Protein 5ECD (pdb70)

Radius of gyration: 18.64 Å; Cα contacts (8 Å, |Δi|>4): 500; chains: 2; bounding box: 46×52×39 Å

Foldseek 3Di:
DAAEEEALVLLVCLLVCVVVQSVVVVVVQQPHYEYEVLSVVVQLVVLCVDPHNVVSVVSSVVSRVRHYYDYLDPQLVVLLVVQVVVCVVVVADADDSLSSRLSNCQSVVHEYEDPVPVRSVSTPPHHYHYRD/DAAEEEALVLLVCLLVCVVVLSVVVVVVQQPHYEYEVLSVVVQLVVLCPDPNNVVSVVSSVVSRVRHYYDYQDPQLVVQLVVQVVVCVVVVADADPSRSSRQSSCQSVVHEYEDPPCVRSVSTPPHHYDYRD

InterPro domains:
  IPR002716 PIN domain [PF01850] (5-125)
  IPR022907 VapC family [MF_00265] (4-130)
  IPR029060 PIN-like domain superfamily [SSF88723] (1-131)
  IPR050556 Type II toxin-antitoxin system RNase [PTHR33653] (1-131)

Secondary structure (DSSP, 8-state):
---EEE-HHHHHHHHHT-SHHHHHHHHHTTTSEEEEHHHHHHHHHHHHHSS-HHHHHHHHHHHHTTSEEE-B-HHHHHHHHHHHHHHHHHT----HHHHHHHHHHHHTTPEEE-S-HHHHTTSTT--EE---/---EEE-HHHHHHHHHT-SHHHHHHHHHTTTSEEEEHHHHHHHHHHHHTSSSHHHHHHHHHHHHTTSEEE-B-HHHHHHHHHHHHHHHHHT----HHHHHHHHHHHHTTPEEE-S-HHHHTTSTT--EE---

Structure (mmCIF, N/CA/C/O backbone):
data_5ECD
#
_entry.id   5ECD
#
_cell.length_a   121.450
_cell.length_b   121.450
_cell.length_c   51.740
_cell.angle_alpha   90.00
_cell.angle_beta   90.00
_cell.angle_gamma   120.00
#
_symmetry.space_group_name_H-M   'H 3'
#
loop_
_entity.id
_entity.type
_entity.pdbx_description
1 polymer 'tRNA(fMet)-specific endonucl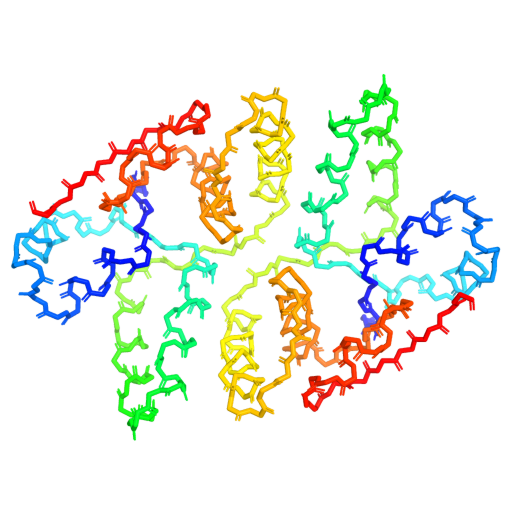ease VapC'
2 non-polymer '4-(2-HYDROXYETHYL)-1-PIPERAZINE ETHANESULFONIC ACID'
3 water water
#
loop_
_atom_site.group_PDB
_atom_site.id
_atom_site.type_symbol
_atom_site.label_atom_id
_atom_site.label_alt_id
_atom_site.label_comp_id
_atom_site.label_asym_id
_atom_site.label_entity_id
_atom_site.label_seq_id
_atom_site.pdbx_PDB_ins_code
_atom_site.Cartn_x
_atom_site.Cartn_y
_atom_site.Cartn_z
_atom_site.occupancy
_atom_site.B_iso_or_equiv
_atom_site.auth_seq_id
_atom_site.auth_comp_id
_atom_site.auth_asym_id
_atom_site.auth_atom_id
_atom_site.pdbx_PDB_model_num
ATOM 1 N N . HIS A 1 7 ? -16.600 13.382 29.488 1.00 54.90 1 HIS A N 1
ATOM 2 C CA . HIS A 1 7 ? -17.738 12.484 29.670 1.00 50.93 1 HIS A CA 1
ATOM 3 C C . HIS A 1 7 ? -18.366 12.080 28.329 1.00 39.52 1 HIS A C 1
ATOM 4 O O . HIS A 1 7 ? -18.536 12.899 27.426 1.00 32.31 1 HIS A O 1
ATOM 6 N N . LEU A 1 8 ? -18.739 10.814 28.212 1.00 35.55 2 LEU A N 1
ATOM 7 C CA . LEU A 1 8 ? -19.225 10.303 26.942 1.00 33.83 2 LEU A CA 1
ATOM 8 C C . LEU A 1 8 ? -20.555 10.921 26.533 1.00 30.21 2 LEU A C 1
ATOM 9 O O . LEU A 1 8 ? -21.449 11.103 27.353 1.00 30.42 2 LEU A O 1
ATOM 14 N N . LYS A 1 9 ? -20.677 11.224 25.246 1.00 24.83 3 LYS A N 1
ATOM 15 C CA . LYS A 1 9 ? -21.893 11.817 24.707 1.00 27.59 3 LYS A CA 1
ATOM 16 C C . LYS A 1 9 ? -22.412 11.040 23.508 1.00 28.76 3 LYS A C 1
ATOM 17 O O . LYS A 1 9 ? -23.623 11.014 23.245 1.00 28.09 3 LYS A O 1
ATOM 23 N N . PHE A 1 10 ? -21.481 10.421 22.779 1.00 25.89 4 PHE A N 1
ATOM 24 C CA . PHE A 1 10 ? -21.786 9.761 21.515 1.00 22.88 4 PHE A CA 1
ATOM 25 C C . PHE A 1 10 ? -21.356 8.293 21.492 1.00 23.63 4 PHE A C 1
ATOM 26 O O . PHE A 1 10 ? -20.281 7.952 21.970 1.00 22.22 4 PHE A O 1
ATOM 34 N N . MET A 1 11 ? -22.206 7.446 20.922 1.00 21.59 5 MET A N 1
ATOM 35 C CA . MET A 1 11 ? -21.823 6.087 20.562 1.00 17.75 5 MET A CA 1
ATOM 36 C C . MET A 1 11 ? -21.816 6.023 19.036 1.00 20.14 5 MET A C 1
ATOM 37 O O . MET A 1 11 ? -22.841 6.216 18.385 1.00 22.32 5 MET A O 1
ATOM 42 N N . LEU A 1 12 ? -20.646 5.780 18.457 1.00 18.30 6 LEU A N 1
ATOM 43 C CA . LEU A 1 12 ? -20.528 5.719 17.006 1.00 20.07 6 LEU A CA 1
ATOM 44 C C . LEU A 1 12 ? -20.952 4.360 16.456 1.00 21.87 6 LEU A C 1
ATOM 45 O O . LEU A 1 12 ? -20.498 3.319 16.936 1.00 22.92 6 LEU A O 1
ATOM 50 N N . ASP A 1 13 ? -21.775 4.384 15.431 1.00 20.55 7 ASP A N 1
ATOM 51 C CA . ASP A 1 13 ? -22.200 3.158 14.792 1.00 19.88 7 ASP A CA 1
ATOM 52 C C . ASP A 1 13 ? -21.089 2.638 13.877 1.00 22.25 7 ASP A C 1
ATOM 53 O O . ASP A 1 13 ? -20.152 3.325 13.658 1.00 20.24 7 ASP A O 1
ATOM 58 N N . THR A 1 14 ? -21.200 1.421 13.376 1.00 21.89 8 THR A N 1
ATOM 59 C CA . THR A 1 14 ? -20.103 0.824 12.609 1.00 22.79 8 THR A CA 1
ATOM 60 C C . THR A 1 14 ? -19.729 1.609 11.337 1.00 21.27 8 THR A C 1
ATOM 61 O O . THR A 1 14 ? -18.533 1.852 11.085 1.00 21.56 8 THR A O 1
ATOM 65 N N . ASN A 1 15 ? -20.728 2.035 10.567 1.00 20.57 9 ASN A N 1
ATOM 66 C CA . ASN A 1 15 ? -20.472 2.785 9.342 1.00 19.50 9 ASN A CA 1
ATOM 67 C C . ASN A 1 15 ? -19.715 4.065 9.639 1.00 23.11 9 ASN A C 1
ATOM 68 O O . ASN A 1 15 ? -18.795 4.420 8.908 1.00 22.05 9 ASN A O 1
ATOM 73 N N . ILE A 1 16 ? -20.103 4.754 10.711 1.00 22.30 10 ILE A N 1
ATOM 74 C CA . ILE A 1 16 ? -19.458 6.026 11.068 1.00 17.58 10 ILE A CA 1
ATOM 75 C C . ILE A 1 16 ? -17.979 5.811 11.402 1.00 19.92 10 ILE A C 1
ATOM 76 O O . ILE A 1 16 ? -17.133 6.632 11.029 1.00 22.07 10 ILE A O 1
ATOM 81 N N . CYS A 1 17 ? -17.655 4.701 12.061 1.00 17.22 11 CYS A N 1
ATOM 82 C CA . CYS A 1 17 ? -16.248 4.360 12.315 1.00 18.70 11 CYS A CA 1
ATOM 83 C C . CYS A 1 17 ? -15.485 4.167 11.008 1.00 24.31 11 CYS A C 1
ATOM 84 O O . CYS A 1 17 ? -14.364 4.676 10.836 1.00 22.01 11 CYS A O 1
ATOM 87 N N . ILE A 1 18 ? -16.095 3.420 10.090 1.00 22.99 12 ILE A N 1
ATOM 88 C CA . ILE A 1 18 ? -15.480 3.126 8.799 1.00 22.05 12 ILE A CA 1
ATOM 89 C C . ILE A 1 18 ? -15.241 4.412 7.996 1.00 21.25 12 ILE A C 1
ATOM 90 O O . ILE A 1 18 ? -14.135 4.632 7.457 1.00 23.93 12 ILE A O 1
ATOM 95 N N . PHE A 1 19 ? -16.246 5.285 7.979 1.00 22.74 13 PHE A N 1
ATOM 96 C CA . PHE A 1 19 ? -16.121 6.575 7.294 1.00 20.66 13 PHE A CA 1
ATOM 97 C C . PHE A 1 19 ? -14.990 7.408 7.881 1.00 18.17 13 PHE A C 1
ATOM 98 O O . PHE A 1 19 ? -14.283 8.107 7.150 1.00 19.39 13 PHE A O 1
ATOM 106 N N . THR A 1 20 ? -14.862 7.391 9.202 1.00 21.37 14 THR A N 1
ATOM 107 C CA . THR A 1 20 ? -13.770 8.121 9.868 1.00 21.49 14 THR A CA 1
ATOM 108 C C . THR A 1 20 ? -12.420 7.568 9.422 1.00 24.14 14 THR A C 1
ATOM 109 O O . THR A 1 20 ? -11.521 8.304 9.034 1.00 20.50 14 THR A O 1
ATOM 113 N N . ILE A 1 21 ? -12.301 6.245 9.467 1.00 24.20 15 ILE A N 1
ATOM 114 C CA . ILE A 1 21 ? -11.078 5.557 9.085 1.00 25.86 15 ILE A CA 1
ATOM 115 C C . ILE A 1 21 ? -10.683 5.831 7.635 1.00 24.51 15 ILE A C 1
ATOM 116 O O . ILE A 1 21 ? -9.497 6.010 7.316 1.00 23.16 15 ILE A O 1
ATOM 121 N N . LYS A 1 22 ? -11.678 5.8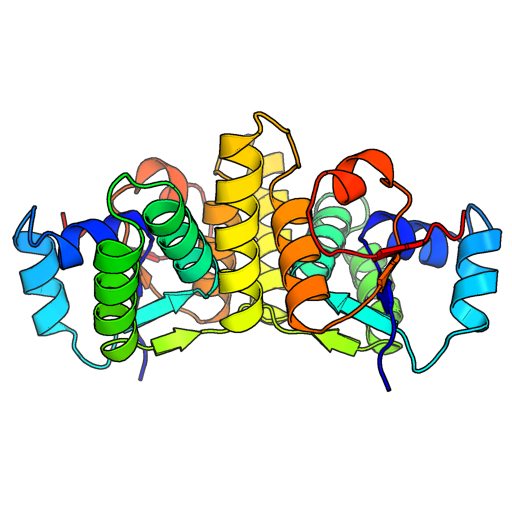52 6.760 1.00 20.89 16 LYS A N 1
ATOM 122 C CA . LYS A 1 22 ? -11.453 6.060 5.335 1.00 22.43 16 LYS A CA 1
ATOM 123 C C . LYS A 1 22 ? -11.380 7.529 4.916 1.00 22.50 16 LYS A C 1
ATOM 124 O O . LYS A 1 22 ? -11.088 7.816 3.754 1.00 25.17 16 LYS A O 1
ATOM 130 N N . ASN A 1 23 ? -11.637 8.445 5.850 1.00 20.23 17 ASN A N 1
ATOM 131 C CA . ASN A 1 23 ? -11.698 9.882 5.537 1.00 21.52 17 ASN A CA 1
ATOM 132 C C . ASN A 1 23 ? -12.705 10.115 4.415 1.00 23.23 17 ASN A C 1
ATOM 133 O O . ASN A 1 23 ? -12.514 10.979 3.568 1.00 22.27 17 ASN A O 1
ATOM 138 N N . LYS A 1 24 ? -13.787 9.350 4.424 1.00 25.07 18 LYS A N 1
ATOM 139 C CA . LYS A 1 24 ? -14.782 9.453 3.356 1.00 27.58 18 LYS A CA 1
ATOM 140 C C . LYS A 1 24 ? -16.134 8.931 3.820 1.00 26.10 18 LYS A C 1
ATOM 141 O O . LYS A 1 24 ? -16.268 7.760 4.138 1.00 27.23 18 LYS A O 1
ATOM 147 N N . PRO A 1 25 ? -17.147 9.809 3.887 1.00 31.25 19 PRO A N 1
ATOM 148 C CA . PRO A 1 25 ? -17.145 11.250 3.598 1.00 31.14 19 PRO A CA 1
ATOM 149 C C . PRO A 1 25 ? -16.223 12.013 4.560 1.00 29.56 19 PRO A C 1
ATOM 150 O O . PRO A 1 25 ? -16.289 11.758 5.761 1.00 29.27 19 PRO A O 1
ATOM 154 N N . ALA A 1 26 ? -15.412 12.944 4.058 1.00 28.86 20 ALA A N 1
ATOM 155 C CA . ALA A 1 26 ? -14.412 13.598 4.900 1.00 23.49 20 ALA A CA 1
ATOM 156 C C . ALA A 1 26 ? -15.034 14.315 6.084 1.00 30.23 20 ALA A C 1
ATOM 157 O O . ALA A 1 26 ? -14.384 14.498 7.114 1.00 26.78 20 ALA A O 1
ATOM 159 N N . SER A 1 27 ? -16.305 14.698 5.950 1.00 29.09 21 SER A N 1
ATOM 160 C CA . SER A 1 27 ? -16.998 15.433 7.001 1.00 27.30 21 SER A CA 1
ATOM 161 C C . SER A 1 27 ? -17.105 14.631 8.296 1.00 24.95 21 SER A C 1
ATOM 162 O O . SER A 1 27 ? -17.221 15.185 9.386 1.00 25.24 21 SER A O 1
ATOM 165 N N . VAL A 1 28 ? -17.081 13.313 8.195 1.00 24.50 22 VAL A N 1
ATOM 166 C CA . VAL A 1 28 ? -17.231 12.503 9.401 1.00 22.30 22 VAL A CA 1
ATOM 167 C C . VAL A 1 28 ? -15.979 12.573 10.276 1.00 19.65 22 VAL A C 1
ATOM 168 O O . VAL A 1 28 ? -16.059 12.778 11.491 1.00 23.33 22 VAL A O 1
ATOM 172 N N . ARG A 1 29 ? -14.823 12.390 9.662 1.00 20.39 23 ARG A N 1
ATOM 173 C CA . ARG A 1 29 ? -13.572 12.504 10.401 1.00 21.00 23 ARG A CA 1
ATOM 174 C C . ARG A 1 29 ? -13.430 13.922 10.984 1.00 24.05 23 ARG A C 1
ATOM 175 O O . ARG A 1 29 ? -12.956 14.098 12.108 1.00 23.78 23 ARG A O 1
ATOM 183 N N . GLU A 1 30 ? -13.842 14.930 10.213 1.00 23.33 24 GLU A N 1
ATOM 184 C CA . GLU A 1 30 ? -13.802 16.310 10.685 1.00 31.25 24 GLU A CA 1
ATOM 185 C C . GLU A 1 30 ? -14.619 16.440 11.969 1.00 30.50 24 GLU A C 1
ATOM 186 O O . GLU A 1 30 ? -14.138 16.978 12.958 1.00 32.46 24 GLU A O 1
ATOM 192 N N . ARG A 1 31 ? -15.849 15.926 11.968 1.00 29.09 25 ARG A N 1
ATOM 193 C CA . ARG A 1 31 ? -16.685 16.035 13.158 1.00 28.91 25 ARG A CA 1
ATOM 194 C C . ARG A 1 31 ? -16.120 15.181 14.302 1.00 27.33 25 ARG A C 1
ATOM 195 O O . ARG A 1 31 ? -16.162 15.585 15.469 1.00 29.63 25 ARG A O 1
ATOM 203 N N . PHE A 1 32 ? -15.579 14.013 13.961 1.00 26.87 26 PHE A N 1
ATOM 204 C CA . PHE A 1 32 ? -14.910 13.149 14.932 1.00 23.38 26 PHE A CA 1
ATOM 205 C C . PHE A 1 32 ? -13.861 13.949 15.710 1.00 25.99 26 PHE A C 1
ATOM 206 O O . PHE A 1 32 ? -13.797 13.902 16.936 1.00 28.16 26 PHE A O 1
ATOM 214 N N . ASN A 1 33 ? -13.050 14.706 14.990 1.00 26.97 27 ASN A N 1
ATOM 215 C CA . ASN A 1 33 ? -11.991 15.478 15.648 1.00 29.41 27 ASN A CA 1
ATOM 216 C C . ASN A 1 33 ? -12.537 16.641 16.488 1.00 33.46 27 ASN A C 1
ATOM 217 O O . ASN A 1 33 ? -11.856 17.149 17.372 1.00 39.21 27 ASN A O 1
ATOM 222 N N . LEU A 1 34 ? -13.767 17.068 16.217 1.00 34.02 28 LEU A N 1
ATOM 223 C CA . LEU A 1 34 ? -14.392 18.101 17.039 1.00 31.10 28 LEU A CA 1
ATOM 224 C C . LEU A 1 34 ? -14.955 17.539 18.346 1.00 33.72 28 LEU A C 1
ATOM 225 O O . LEU A 1 34 ? -15.381 18.296 19.210 1.00 33.56 28 LEU A O 1
ATOM 230 N N . ASN A 1 35 ? -15.014 16.215 18.467 1.00 28.04 29 ASN A N 1
ATOM 231 C CA . ASN A 1 35 ? -15.665 15.599 19.626 1.00 32.27 29 ASN A CA 1
ATOM 232 C C . ASN A 1 35 ? -14.801 14.584 20.373 1.00 33.22 29 ASN A C 1
ATOM 233 O O . ASN A 1 35 ? -15.320 13.700 21.054 1.00 29.57 29 ASN A O 1
ATOM 238 N N . GLN A 1 36 ? -13.488 14.712 20.254 1.00 31.17 30 GLN A N 1
ATOM 239 C CA . GLN A 1 36 ? -12.567 13.813 20.950 1.00 37.89 30 GLN A CA 1
ATOM 240 C C . GLN A 1 36 ? -12.788 13.834 22.471 1.00 36.21 30 GLN A C 1
ATOM 241 O O . GLN A 1 36 ? -13.016 14.890 23.066 1.00 32.81 30 GLN A O 1
ATOM 247 N N . GLY A 1 37 ? -12.745 12.656 23.084 1.00 37.94 31 GLY A N 1
ATOM 248 C CA . GLY A 1 37 ? -12.967 12.518 24.512 1.00 38.59 31 GLY A CA 1
ATOM 249 C C . GLY A 1 37 ? -14.431 12.282 24.848 1.00 34.00 31 GLY A C 1
ATOM 250 O O . GLY A 1 37 ? -14.785 12.037 26.007 1.00 37.87 31 GLY A O 1
ATOM 251 N N . LYS A 1 38 ? -15.292 12.382 23.841 1.00 25.77 32 LYS A N 1
ATOM 252 C CA . LYS A 1 38 ? -16.732 12.267 24.074 1.00 27.36 32 LYS A CA 1
ATOM 253 C C . LYS A 1 38 ? -17.337 11.069 23.362 1.00 28.84 32 LYS A C 1
ATOM 254 O O . LYS A 1 38 ? -18.546 10.871 23.408 1.00 28.03 32 LYS A O 1
ATOM 260 N N . MET A 1 39 ? -16.497 10.273 22.706 1.00 25.87 33 MET A N 1
ATOM 261 C CA . MET A 1 39 ? -16.991 9.190 21.852 1.00 21.78 33 MET A CA 1
ATOM 262 C C . MET A 1 39 ? -16.636 7.784 22.334 1.00 23.88 33 MET A C 1
ATOM 263 O O . MET A 1 39 ? -15.602 7.554 22.976 1.00 23.53 33 MET A O 1
ATOM 268 N N . CYS A 1 40 ? -17.511 6.846 21.998 1.00 25.13 34 CYS A N 1
ATOM 269 C CA . CYS A 1 40 ? -17.275 5.443 22.280 1.00 21.18 34 CYS A CA 1
ATOM 270 C C . CYS A 1 40 ? -17.926 4.572 21.205 1.00 21.48 34 CYS A C 1
ATOM 271 O O . CYS A 1 40 ? -18.635 5.069 20.313 1.00 20.72 34 CYS A O 1
ATOM 274 N N . ILE A 1 41 ? -17.647 3.273 21.270 1.00 21.24 35 ILE A N 1
ATOM 275 C CA . ILE A 1 41 ? -18.375 2.295 20.480 1.00 19.92 35 ILE A CA 1
ATOM 276 C C . ILE A 1 41 ? -18.812 1.178 21.402 1.00 17.22 35 ILE A C 1
ATOM 277 O O . ILE A 1 41 ? -18.207 0.963 22.443 1.00 19.17 35 ILE A O 1
ATOM 282 N N . SER A 1 42 ? -19.910 0.517 21.040 1.00 17.22 36 SER A N 1
ATOM 283 C CA . SER A 1 42 ? -20.291 -0.745 21.661 1.00 20.28 36 SER A CA 1
ATOM 284 C C . SER A 1 42 ? -19.305 -1.807 21.205 1.00 21.17 36 SER A C 1
ATOM 285 O O . SER A 1 42 ? -18.851 -1.766 20.069 1.00 18.89 36 SER A O 1
ATOM 288 N N . SER A 1 43 ? -18.973 -2.757 22.079 1.00 17.98 37 SER A N 1
ATOM 289 C CA . SER A 1 43 ? -18.222 -3.936 21.650 1.00 24.16 37 SER A CA 1
ATOM 290 C C . SER A 1 43 ? -18.958 -4.647 20.503 1.00 21.93 37 SER A C 1
ATOM 291 O O . SER A 1 43 ? -18.360 -5.385 19.740 1.00 17.84 37 SER A O 1
ATOM 294 N N . VAL A 1 44 ? -20.262 -4.425 20.380 1.00 21.97 38 VAL A N 1
ATOM 295 C CA . VAL A 1 44 ? -20.982 -4.989 19.249 1.00 18.88 38 VAL A CA 1
ATOM 296 C C . VAL A 1 44 ? -20.451 -4.410 17.931 1.00 21.33 38 VAL A C 1
ATOM 297 O O . VAL A 1 44 ? -20.325 -5.117 16.934 1.00 18.29 38 VAL A O 1
ATOM 301 N N . THR A 1 45 ? -20.134 -3.118 17.927 1.00 17.56 39 THR A N 1
ATOM 302 C CA . THR A 1 45 ? -19.542 -2.504 16.738 1.00 18.66 39 THR A CA 1
ATOM 303 C C . THR A 1 45 ? -18.109 -3.008 16.522 1.00 19.36 39 THR A C 1
ATOM 304 O O . THR A 1 45 ? -17.701 -3.233 15.380 1.00 17.86 39 THR A O 1
ATOM 308 N N . LEU A 1 46 ? -17.361 -3.209 17.604 1.00 17.80 40 LEU A N 1
ATOM 309 C CA . LEU A 1 46 ? -16.016 -3.790 17.452 1.00 17.55 40 LEU A CA 1
ATOM 310 C C . LEU A 1 46 ? -16.130 -5.141 16.734 1.00 20.74 40 LEU A C 1
ATOM 311 O O . LEU A 1 46 ? -15.349 -5.441 15.830 1.00 19.08 40 LEU A O 1
ATOM 316 N N . MET A 1 47 ? -17.127 -5.940 17.116 1.00 19.67 41 MET A N 1
ATOM 317 C CA . MET A 1 47 ? -17.352 -7.231 16.468 1.00 17.69 41 MET A CA 1
ATOM 318 C C . MET A 1 47 ? -17.543 -7.043 14.963 1.00 19.28 41 MET A C 1
ATOM 319 O O . MET A 1 47 ? -16.941 -7.756 14.168 1.00 19.61 41 MET A O 1
ATOM 324 N N . GLU A 1 48 ? -18.377 -6.079 14.567 1.00 20.33 42 GLU A N 1
ATOM 325 C CA . GLU A 1 48 ? -18.608 -5.837 13.140 1.00 16.68 42 GLU A CA 1
ATOM 326 C C . GLU A 1 48 ? -17.324 -5.397 12.424 1.00 17.85 42 GLU A C 1
ATOM 327 O O . GLU A 1 48 ? -17.068 -5.809 11.287 1.00 19.41 42 GLU A O 1
ATOM 333 N N . LEU A 1 49 ? -16.529 -4.569 13.089 1.00 18.29 43 LEU A N 1
ATOM 334 C CA . LEU A 1 49 ? -15.288 -4.090 12.498 1.00 17.84 43 LEU A CA 1
ATOM 335 C C . LEU A 1 49 ? -14.289 -5.233 12.295 1.00 21.06 43 LEU A C 1
ATOM 336 O O . LEU A 1 49 ? -13.672 -5.343 11.235 1.00 21.32 43 LEU A O 1
ATOM 341 N N . ILE A 1 50 ? -14.149 -6.087 13.305 1.00 23.10 44 ILE A N 1
ATOM 342 C CA . ILE A 1 50 ? -13.231 -7.224 13.225 1.00 19.93 44 ILE A CA 1
ATOM 343 C C . ILE A 1 50 ? -13.690 -8.188 12.118 1.00 24.60 44 ILE A C 1
ATOM 344 O O . ILE A 1 50 ? -12.871 -8.710 11.367 1.00 23.42 44 ILE A O 1
ATOM 349 N N . TYR A 1 51 ? -15.000 -8.424 12.018 1.00 19.74 45 TYR A N 1
ATOM 350 C CA . TYR A 1 51 ? -15.539 -9.244 10.932 1.00 22.11 45 TYR A CA 1
ATOM 351 C C . TYR A 1 51 ? -15.115 -8.680 9.573 1.00 20.67 45 TYR A C 1
ATOM 352 O O . TYR A 1 51 ? -14.681 -9.418 8.692 1.00 19.97 45 TYR A O 1
ATOM 361 N N . GLY A 1 52 ? -15.225 -7.364 9.411 1.00 21.80 46 GLY A N 1
ATOM 362 C CA . GLY A 1 52 ? -14.851 -6.725 8.163 1.00 23.24 46 GLY A CA 1
ATOM 363 C C . GLY A 1 52 ? -13.386 -6.951 7.824 1.00 20.92 46 GLY A C 1
ATOM 364 O O . GLY A 1 52 ? -13.017 -7.199 6.674 1.00 24.28 46 GLY A O 1
ATOM 365 N N . ALA A 1 53 ? -12.544 -6.879 8.843 1.00 21.62 47 ALA A N 1
ATOM 366 C CA . ALA A 1 53 ? -11.118 -7.041 8.643 1.00 22.46 47 ALA A CA 1
ATOM 367 C C . ALA A 1 53 ? -10.755 -8.490 8.336 1.00 24.34 47 ALA A C 1
ATOM 368 O O . ALA A 1 53 ? -9.971 -8.767 7.425 1.00 28.59 47 ALA A O 1
ATOM 370 N N . GLU A 1 54 ? -11.312 -9.419 9.101 1.00 20.77 48 GLU A N 1
ATOM 371 C CA . GLU A 1 54 ? -10.895 -10.806 8.927 1.00 26.39 48 GLU A CA 1
ATOM 372 C C . GLU A 1 54 ? -11.446 -11.396 7.629 1.00 29.66 48 GLU A C 1
ATOM 373 O O . GLU A 1 54 ? -10.909 -12.382 7.118 1.00 30.43 48 GLU A O 1
ATOM 379 N N . LYS A 1 55 ? -12.526 -10.815 7.109 1.00 26.79 49 LYS A N 1
ATOM 380 C CA . LYS A 1 55 ? -13.113 -11.329 5.879 1.00 26.58 49 LYS A CA 1
ATOM 381 C C . LYS A 1 55 ? -12.451 -10.701 4.654 1.00 28.07 49 LYS A C 1
ATOM 382 O O . LYS A 1 55 ? -12.666 -11.148 3.534 1.00 33.02 49 LYS A O 1
ATOM 388 N N . SER A 1 56 ? -11.624 -9.684 4.877 1.00 26.52 50 SER A N 1
ATOM 389 C CA . SER A 1 56 ? -10.978 -8.966 3.786 1.00 28.12 50 SER A CA 1
ATOM 390 C C . SER A 1 56 ? -9.783 -9.718 3.194 1.00 30.97 50 SER A C 1
ATOM 391 O O . SER A 1 56 ? -9.375 -10.767 3.698 1.00 31.45 50 SER A O 1
ATOM 394 N N . GLN A 1 57 ? -9.219 -9.151 2.127 1.00 31.30 51 GLN A N 1
ATOM 395 C CA . GLN A 1 57 ? -8.073 -9.726 1.432 1.00 38.26 51 GLN A CA 1
ATOM 396 C C . GLN A 1 57 ? -6.772 -9.458 2.176 1.00 33.96 51 GLN A C 1
ATOM 397 O O . GLN A 1 57 ? -5.763 -10.132 1.945 1.00 32.21 51 GLN A O 1
ATOM 403 N N . MET A 1 58 ? -6.795 -8.465 3.058 1.00 28.57 52 MET A N 1
ATOM 404 C CA A MET A 1 58 ? -5.625 -8.131 3.865 0.55 27.67 52 MET A CA 1
ATOM 405 C CA B MET A 1 58 ? -5.626 -8.127 3.863 0.45 27.94 52 MET A CA 1
ATOM 406 C C . MET A 1 58 ? -5.977 -8.112 5.348 1.00 27.86 52 MET A C 1
ATOM 407 O O . MET A 1 58 ? -6.029 -7.047 5.972 1.00 26.18 52 MET A O 1
ATOM 416 N N . PRO A 1 59 ? -6.205 -9.303 5.929 1.00 25.58 53 PRO A N 1
ATOM 417 C CA . PRO A 1 59 ? -6.698 -9.386 7.314 1.00 26.44 53 PRO A CA 1
ATOM 418 C C . PRO A 1 59 ? -5.773 -8.719 8.335 1.00 20.57 53 PRO A C 1
ATOM 419 O O . PRO A 1 59 ? -6.242 -7.941 9.165 1.00 23.07 53 PRO A O 1
ATOM 423 N N . GLU A 1 60 ? -4.480 -8.997 8.267 1.00 21.77 54 GLU A N 1
ATOM 424 C CA . GLU A 1 60 ? -3.560 -8.478 9.278 1.00 23.21 54 GLU A CA 1
ATOM 425 C C . GLU A 1 60 ? -3.499 -6.941 9.244 1.00 23.87 54 GLU A C 1
ATOM 426 O O . GLU A 1 60 ? -3.575 -6.278 10.282 1.00 24.44 54 GLU A O 1
ATOM 432 N N . ARG A 1 61 ? -3.359 -6.396 8.044 1.00 23.26 55 ARG A N 1
ATOM 433 C CA . ARG A 1 61 ? -3.271 -4.947 7.853 1.00 24.09 55 ARG A CA 1
ATOM 434 C C . ARG A 1 61 ? -4.538 -4.254 8.351 1.00 23.04 55 ARG A C 1
ATOM 435 O O . ARG A 1 61 ? -4.481 -3.232 9.057 1.00 25.22 55 ARG A O 1
ATOM 440 N N . ASN A 1 62 ? -5.685 -4.806 7.989 1.00 18.30 56 ASN A N 1
ATOM 441 C CA . ASN A 1 62 ? -6.960 -4.190 8.360 1.00 17.30 56 ASN A CA 1
ATOM 442 C C . ASN A 1 62 ? -7.279 -4.359 9.834 1.00 23.56 56 ASN A C 1
ATOM 443 O O . ASN A 1 62 ? -7.937 -3.513 10.437 1.00 21.19 56 ASN A O 1
ATOM 448 N N . LEU A 1 63 ? -6.788 -5.434 10.433 1.00 22.92 57 LEU A N 1
ATOM 449 C CA . LEU A 1 63 ? -6.952 -5.625 11.872 1.00 19.84 57 LEU A CA 1
ATOM 450 C C . LEU A 1 63 ? -6.168 -4.557 12.641 1.00 23.97 57 LEU A C 1
ATOM 451 O O . LEU A 1 63 ? -6.650 -3.986 13.629 1.00 22.78 57 LEU A O 1
ATOM 456 N N . ALA A 1 64 ? -4.965 -4.275 12.160 1.00 21.88 58 ALA A N 1
ATOM 457 C CA . ALA A 1 64 ? -4.117 -3.264 12.789 1.00 21.72 58 ALA A CA 1
ATOM 458 C C . ALA A 1 64 ? -4.775 -1.890 12.661 1.00 22.03 58 ALA A C 1
ATOM 459 O O . ALA A 1 64 ? -4.709 -1.087 13.590 1.00 24.82 58 ALA A O 1
ATOM 461 N N . VAL A 1 65 ? -5.389 -1.627 11.509 1.00 20.77 59 VAL A N 1
ATOM 462 C CA . VAL A 1 65 ? -6.128 -0.369 11.307 1.00 21.54 59 VAL A CA 1
ATOM 463 C C . VAL A 1 65 ? -7.222 -0.227 12.361 1.00 21.48 59 VAL A C 1
ATOM 464 O O . VAL A 1 65 ? -7.334 0.807 13.015 1.00 23.00 59 VAL A O 1
ATOM 468 N N . ILE A 1 66 ? -8.021 -1.275 12.535 1.00 19.82 60 ILE A N 1
ATOM 469 C CA . ILE A 1 66 ? -9.082 -1.251 13.530 1.00 21.08 60 ILE A CA 1
ATOM 470 C C . ILE A 1 66 ? -8.514 -1.061 14.936 1.00 23.29 60 ILE A C 1
ATOM 471 O O . ILE A 1 66 ? -9.025 -0.251 15.705 1.00 23.31 60 ILE A O 1
ATOM 476 N N . GLU A 1 67 ? -7.455 -1.804 15.263 1.00 22.95 61 GLU A N 1
ATOM 477 C CA . GLU A 1 67 ? -6.805 -1.686 16.562 1.00 26.15 61 GLU A CA 1
ATOM 478 C C . GLU A 1 67 ? -6.324 -0.279 16.864 1.00 25.29 61 GLU A C 1
ATOM 479 O O . GLU A 1 67 ? -6.508 0.205 17.977 1.00 29.58 61 GLU A O 1
ATOM 485 N N . GLY A 1 68 ? -5.716 0.366 15.876 1.00 27.68 62 GLY A N 1
ATOM 486 C CA . GLY A 1 68 ? -5.238 1.726 16.037 1.00 27.26 62 GLY A CA 1
ATOM 487 C C . GLY A 1 68 ? -6.388 2.685 16.264 1.00 26.39 62 GLY A C 1
ATOM 488 O O . GLY A 1 68 ? -6.307 3.562 17.137 1.00 29.56 62 GLY A O 1
ATOM 489 N N . PHE A 1 69 ? -7.465 2.498 15.504 1.00 19.87 63 PHE A N 1
ATOM 490 C CA . PHE A 1 69 ? -8.634 3.381 15.595 1.00 21.20 63 PHE A CA 1
ATOM 491 C C . PHE A 1 69 ? -9.308 3.283 16.963 1.00 25.31 63 PHE A C 1
ATOM 492 O O . PHE A 1 69 ? -9.509 4.299 17.638 1.00 24.20 63 PHE A O 1
ATOM 500 N N . VAL A 1 70 ? -9.628 2.063 17.394 1.00 24.23 64 VAL A N 1
ATOM 501 C CA . VAL A 1 70 ? -10.381 1.892 18.638 1.00 25.42 64 VAL A CA 1
ATOM 502 C C . VAL A 1 70 ? -9.579 2.276 19.881 1.00 30.26 64 VAL A C 1
ATOM 503 O O . VAL A 1 70 ? -10.165 2.569 20.924 1.00 33.08 64 VAL A O 1
ATOM 507 N N . SER A 1 71 ? -8.249 2.290 19.784 1.00 30.64 65 SER A N 1
ATOM 508 C CA . SER A 1 71 ? -7.434 2.688 20.927 1.00 35.04 65 SER A CA 1
ATOM 509 C C . SER A 1 71 ? -7.632 4.164 21.283 1.00 35.06 65 SER A C 1
ATOM 510 O O . SER A 1 71 ? -7.298 4.582 22.390 1.00 36.28 65 SER A O 1
ATOM 513 N N . ARG A 1 72 ? -8.177 4.946 20.355 1.00 30.00 66 ARG A N 1
ATOM 514 C CA . ARG A 1 72 ? -8.318 6.388 20.575 1.00 31.11 66 ARG A CA 1
ATOM 515 C C . ARG A 1 72 ? -9.677 6.743 21.164 1.00 32.78 66 ARG A C 1
ATOM 516 O O . ARG A 1 72 ? -9.936 7.900 21.498 1.00 33.54 66 ARG A O 1
ATOM 524 N N . ILE A 1 73 ? -10.530 5.737 21.313 1.00 24.73 67 ILE A N 1
ATOM 525 C CA . ILE A 1 73 ? -11.862 5.927 21.872 1.00 25.93 67 ILE A CA 1
ATOM 526 C C . ILE A 1 73 ? -12.129 4.845 22.908 1.00 32.65 67 ILE A C 1
ATOM 527 O O . ILE A 1 73 ? -11.309 3.957 23.125 1.00 32.13 67 ILE A O 1
ATOM 532 N N . ASP A 1 74 ? -13.263 4.943 23.582 1.00 28.52 68 ASP A N 1
ATOM 533 C CA . ASP A 1 74 ? -13.626 3.942 24.563 1.00 23.83 68 ASP A CA 1
ATOM 534 C C . ASP A 1 74 ? -14.425 2.840 23.898 1.00 25.08 68 ASP A C 1
ATOM 535 O O . ASP A 1 74 ? -15.301 3.113 23.100 1.00 21.45 68 ASP A O 1
ATOM 540 N N . VAL A 1 75 ? -14.114 1.592 24.230 1.00 23.33 69 VAL A N 1
ATOM 541 C C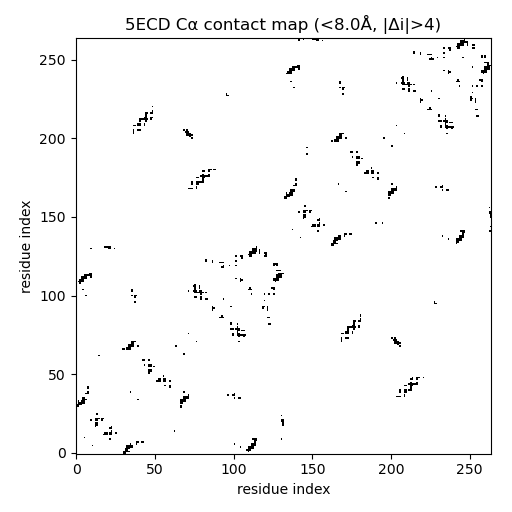A . VAL A 1 75 ? -14.942 0.472 23.797 1.00 23.52 69 VAL A CA 1
ATOM 542 C C . VAL A 1 75 ? -15.742 0.001 25.007 1.00 25.92 69 VAL A C 1
ATOM 543 O O . VAL A 1 75 ? -15.156 -0.409 26.007 1.00 27.68 69 VAL A O 1
ATOM 547 N N . LEU A 1 76 ? -17.070 0.090 24.936 1.00 19.76 70 LEU A N 1
ATOM 548 C CA . LEU A 1 76 ? -17.927 -0.275 26.067 1.00 19.07 70 LEU A CA 1
ATOM 549 C C . LEU A 1 76 ? -18.392 -1.742 25.999 1.00 20.46 70 LEU A C 1
ATOM 550 O O . LEU A 1 76 ? -18.837 -2.218 24.954 1.00 21.23 70 LEU A O 1
ATOM 555 N N . ASP A 1 77 ? -18.294 -2.438 27.118 1.00 20.28 71 ASP A N 1
ATOM 556 C CA . ASP A 1 77 ? -18.785 -3.807 27.194 1.00 21.46 71 ASP A CA 1
ATOM 557 C C . ASP A 1 77 ? -20.301 -3.815 27.115 1.00 23.26 71 ASP A C 1
ATOM 558 O O . ASP A 1 77 ? -20.965 -2.979 27.726 1.00 22.00 71 ASP A O 1
ATOM 563 N N . TYR A 1 78 ? -20.840 -4.759 26.349 1.00 23.57 72 TYR A N 1
ATOM 564 C CA . TYR A 1 78 ? -22.286 -4.921 26.215 1.00 22.05 72 TYR A CA 1
ATOM 565 C C . TYR A 1 78 ? -22.771 -5.683 27.435 1.00 22.30 72 TYR A C 1
ATOM 566 O O . TYR A 1 78 ? -22.612 -6.907 27.514 1.00 23.48 72 TYR A O 1
ATOM 575 N N . ASP A 1 79 ? -23.342 -4.953 28.393 1.00 23.48 73 ASP A N 1
ATOM 576 C CA . ASP A 1 79 ? -23.600 -5.500 29.729 1.00 20.00 73 ASP A CA 1
ATOM 577 C C . ASP A 1 79 ? -25.081 -5.811 29.947 1.00 20.74 73 ASP A C 1
ATOM 578 O O . ASP A 1 79 ? -25.869 -5.762 29.008 1.00 21.71 73 ASP A O 1
ATOM 583 N N . ALA A 1 80 ? -25.443 -6.152 31.182 1.00 23.21 74 ALA A N 1
ATOM 584 C CA . ALA A 1 80 ? -26.817 -6.555 31.484 1.00 20.28 74 ALA A CA 1
ATOM 585 C C . ALA A 1 80 ? -27.793 -5.425 31.160 1.00 27.61 74 ALA A C 1
ATOM 586 O O . ALA A 1 80 ? -28.877 -5.672 30.629 1.00 23.57 74 ALA A O 1
ATOM 588 N N . ALA A 1 81 ? -27.403 -4.187 31.459 1.00 23.14 75 ALA A N 1
ATOM 589 C CA . ALA A 1 81 ? -28.268 -3.043 31.174 1.00 22.42 75 ALA A CA 1
ATOM 590 C C . ALA A 1 81 ? -28.487 -2.875 29.673 1.00 23.69 75 ALA A C 1
ATOM 591 O O . ALA A 1 81 ? -29.611 -2.658 29.218 1.00 19.87 75 ALA A O 1
ATOM 593 N N . ALA A 1 82 ? -27.411 -2.990 28.899 1.00 20.61 76 ALA A N 1
ATOM 594 C CA . ALA A 1 82 ? -27.527 -2.890 27.454 1.00 16.05 76 ALA A CA 1
ATOM 595 C C . ALA A 1 82 ? -28.413 -4.013 26.919 1.00 18.65 76 ALA A C 1
ATOM 596 O O . ALA A 1 82 ? -29.295 -3.771 26.093 1.00 18.68 76 ALA A O 1
ATOM 598 N N . ALA A 1 83 ? -28.196 -5.230 27.414 1.00 16.84 77 ALA A N 1
ATOM 599 C CA . ALA A 1 83 ? -28.997 -6.384 26.995 1.00 16.89 77 ALA A CA 1
ATOM 600 C C . ALA A 1 83 ? -30.493 -6.192 27.298 1.00 19.07 77 ALA A C 1
ATOM 601 O O . ALA A 1 83 ? -31.354 -6.565 26.495 1.00 19.98 77 ALA A O 1
ATOM 603 N N . THR A 1 84 ? -30.789 -5.615 28.456 1.00 18.44 78 THR A N 1
ATOM 604 C CA . THR A 1 84 ? -32.178 -5.468 28.904 1.00 17.98 78 THR A CA 1
ATOM 605 C C . THR A 1 84 ? -32.900 -4.399 28.069 1.00 18.41 78 THR A C 1
ATOM 606 O O . THR A 1 84 ? -34.021 -4.626 27.583 1.00 18.36 78 THR A O 1
ATOM 610 N N . HIS A 1 85 ? -32.259 -3.255 27.864 1.00 18.10 79 HIS A N 1
ATOM 611 C CA . HIS A 1 85 ? -32.801 -2.259 26.930 1.00 17.28 79 HIS A CA 1
ATOM 612 C C . HIS A 1 85 ? -33.009 -2.870 25.543 1.00 19.10 79 HIS A C 1
ATOM 613 O O . HIS A 1 85 ? -34.021 -2.618 24.902 1.00 18.37 79 HIS A O 1
ATOM 620 N N . THR A 1 86 ? -32.052 -3.684 25.086 1.00 16.78 80 THR A N 1
ATOM 621 C CA . THR A 1 86 ? -32.185 -4.289 23.769 1.00 16.18 80 THR A CA 1
ATOM 622 C C . THR A 1 86 ? -33.393 -5.217 23.699 1.00 16.13 80 THR A C 1
ATOM 623 O O . THR A 1 86 ? -34.108 -5.226 22.705 1.00 18.33 80 THR A O 1
ATOM 627 N N . GLY A 1 87 ? -33.5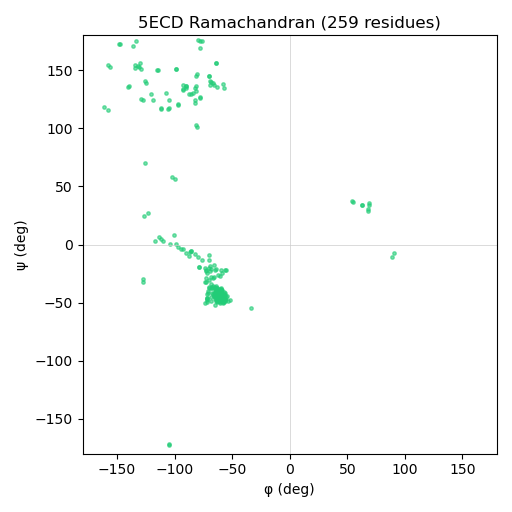89 -6.013 24.742 1.00 20.35 81 GLY A N 1
ATOM 628 C CA . GLY A 1 87 ? -34.702 -6.942 24.798 1.00 16.19 81 GLY A CA 1
ATOM 629 C C . GLY A 1 87 ? -36.022 -6.188 24.766 1.00 18.15 81 GLY A C 1
ATOM 630 O O . GLY A 1 87 ? -36.947 -6.567 24.046 1.00 20.27 81 GLY A O 1
ATOM 631 N N . GLN A 1 88 ? -36.100 -5.116 25.546 1.00 16.80 82 GLN A N 1
ATOM 632 C CA . GLN A 1 88 ? -37.301 -4.276 25.577 1.00 17.49 82 GLN A CA 1
ATOM 633 C C . GLN A 1 88 ? -37.578 -3.671 24.193 1.00 22.55 82 GLN A C 1
ATOM 634 O O . GLN A 1 88 ? -38.718 -3.667 23.708 1.00 19.10 82 GLN A O 1
ATOM 640 N N . ILE A 1 89 ? -36.527 -3.156 23.569 1.00 17.74 83 ILE A N 1
ATOM 641 C CA . ILE A 1 89 ? -36.612 -2.564 22.238 1.00 16.15 83 ILE A CA 1
ATOM 642 C C . ILE A 1 89 ? -37.089 -3.577 21.189 1.00 20.38 83 ILE A C 1
ATOM 643 O O . ILE A 1 89 ? -38.005 -3.304 20.409 1.00 18.42 83 ILE A O 1
ATOM 648 N N . ARG A 1 90 ? -36.506 -4.767 21.189 1.00 17.35 84 ARG A N 1
ATOM 649 C CA . ARG A 1 90 ? -36.929 -5.793 20.235 1.00 16.69 84 ARG A CA 1
ATOM 650 C C . ARG A 1 90 ? -38.415 -6.165 20.382 1.00 17.23 84 ARG A C 1
ATOM 651 O O . ARG A 1 90 ? -39.107 -6.369 19.387 1.00 20.01 84 ARG A O 1
ATOM 659 N N . ALA A 1 91 ? -38.904 -6.229 21.615 1.00 16.33 85 ALA A N 1
ATOM 660 C CA . ALA A 1 91 ? -40.316 -6.533 21.839 1.00 18.36 85 ALA A CA 1
ATOM 661 C C . ALA A 1 91 ? -41.222 -5.397 21.331 1.00 17.39 85 ALA A C 1
ATOM 662 O O . ALA A 1 91 ? -42.261 -5.639 20.718 1.00 20.56 85 ALA A O 1
ATOM 664 N N . GLU A 1 92 ? -40.813 -4.165 21.583 1.00 18.97 86 GLU A N 1
ATOM 665 C CA . GLU A 1 92 ? -41.572 -2.998 21.131 1.00 17.91 86 GLU A CA 1
ATOM 666 C C . GLU A 1 92 ? -41.598 -2.906 19.587 1.00 17.20 86 GLU A C 1
ATOM 667 O O . GLU A 1 92 ? -42.639 -2.630 18.989 1.00 18.81 86 GLU A O 1
ATOM 673 N N . LEU A 1 93 ? -40.448 -3.111 18.949 1.00 16.83 87 LEU A N 1
ATOM 674 C CA . LEU A 1 93 ? -40.374 -3.147 17.491 1.00 16.36 87 LEU A CA 1
ATOM 675 C C . LEU A 1 93 ? -41.262 -4.234 16.913 1.00 22.21 87 LEU A C 1
ATOM 676 O O . LEU A 1 93 ? -41.960 -4.013 15.924 1.00 21.09 87 LEU A O 1
ATOM 681 N N . ALA A 1 94 ? -41.228 -5.420 17.521 1.00 18.99 88 ALA A N 1
ATOM 682 C CA . ALA A 1 94 ? -42.083 -6.524 17.087 1.00 21.88 88 ALA A CA 1
ATOM 683 C C . ALA A 1 94 ? -43.556 -6.148 17.196 1.00 22.86 88 ALA A C 1
ATOM 684 O O . ALA A 1 94 ? -44.348 -6.420 16.290 1.00 21.37 88 ALA A O 1
ATOM 686 N N . ARG A 1 95 ? -43.924 -5.502 18.297 1.00 20.58 89 ARG A N 1
ATOM 687 C CA . ARG A 1 95 ? -45.307 -5.057 18.479 1.00 20.93 89 ARG A CA 1
ATOM 688 C C . ARG A 1 95 ? -45.746 -4.085 17.385 1.00 21.34 89 ARG A C 1
ATOM 689 O O . ARG A 1 95 ? -46.895 -4.134 16.918 1.00 21.93 89 ARG A O 1
ATOM 697 N N . GLN A 1 96 ? -44.842 -3.188 16.990 1.00 19.37 90 GLN A N 1
ATOM 698 C CA . GLN A 1 96 ? -45.160 -2.186 15.975 1.00 20.07 90 GLN A CA 1
ATOM 699 C C . GLN A 1 96 ? -44.956 -2.653 14.534 1.00 20.75 90 GLN A C 1
ATOM 700 O O . GLN A 1 96 ? -45.252 -1.914 13.595 1.00 22.51 90 GLN A O 1
ATOM 706 N N . GLY A 1 97 ? -44.410 -3.856 14.362 1.00 22.74 91 GLY A N 1
ATOM 707 C CA . GLY A 1 97 ? -44.151 -4.398 13.035 1.00 23.88 91 GLY A CA 1
ATOM 708 C C . GLY A 1 97 ? -43.048 -3.664 12.297 1.00 20.75 91 GLY A C 1
ATOM 709 O O . GLY A 1 97 ? -43.092 -3.516 11.080 1.00 25.90 91 GLY A O 1
ATOM 710 N N . ARG A 1 98 ? -42.056 -3.198 13.047 1.00 22.96 92 ARG A N 1
ATOM 711 C CA . ARG A 1 98 ? -40.956 -2.423 12.494 1.00 20.95 92 ARG A CA 1
ATOM 712 C C . ARG A 1 98 ? -39.665 -3.207 12.455 1.00 18.98 92 ARG A C 1
ATOM 713 O O . ARG A 1 98 ? -39.297 -3.816 13.457 1.00 24.48 92 ARG A O 1
ATOM 721 N N . PRO A 1 99 ? -38.990 -3.221 11.288 1.00 19.72 93 PRO A N 1
ATOM 722 C CA . PRO A 1 99 ? -37.719 -3.940 11.119 1.00 22.31 93 PRO A CA 1
ATOM 723 C C . PRO A 1 99 ? -36.483 -3.127 11.486 1.00 21.08 93 PRO A C 1
ATOM 724 O O . PRO A 1 99 ? -36.303 -2.001 11.011 1.00 22.86 93 PRO A O 1
ATOM 728 N N . VAL A 1 100 ? -35.625 -3.717 12.310 1.00 19.78 94 VAL A N 1
ATOM 729 C CA . VAL A 1 100 ? -34.303 -3.166 12.594 1.00 17.75 94 VAL A CA 1
ATOM 730 C C . VAL A 1 100 ? -33.380 -4.363 12.623 1.00 20.48 94 VAL A C 1
ATOM 731 O O . VAL A 1 100 ? -33.744 -5.400 13.186 1.00 22.98 94 VAL A O 1
ATOM 735 N N . GLY A 1 101 ? -32.209 -4.241 12.000 1.00 20.40 95 GLY A N 1
ATOM 736 C CA . GLY A 1 101 ? -31.281 -5.358 11.908 1.00 22.99 95 GLY A CA 1
ATOM 737 C C . GLY A 1 101 ? -30.776 -5.780 13.276 1.00 21.55 95 GLY A C 1
ATOM 738 O O . GLY A 1 101 ? -30.767 -4.996 14.192 1.00 19.24 95 GLY A O 1
ATOM 739 N N . PRO A 1 102 ? -30.338 -7.037 13.411 1.00 21.81 96 PRO A N 1
ATOM 740 C CA . PRO A 1 102 ? -30.028 -7.564 14.741 1.00 20.46 96 PRO A CA 1
ATOM 741 C C . PRO A 1 102 ? -28.918 -6.811 15.480 1.00 21.18 96 PRO A C 1
ATOM 742 O O . PRO A 1 102 ? -29.073 -6.517 16.668 1.00 21.61 96 PRO A O 1
ATOM 746 N N . PHE A 1 103 ? -27.812 -6.495 14.813 1.00 19.39 97 PHE A N 1
ATOM 747 C CA . PHE A 1 103 ? -26.731 -5.840 15.527 1.00 17.84 97 PHE A CA 1
ATOM 748 C C . PHE A 1 103 ? -27.078 -4.390 15.829 1.00 19.34 97 PHE A C 1
ATOM 749 O O . PHE A 1 103 ? -26.659 -3.853 16.860 1.00 19.64 97 PHE A O 1
ATOM 757 N N . ASN A 1 104 ? -27.851 -3.762 14.946 1.00 20.11 98 ASN A N 1
ATOM 758 C CA . ASN A 1 104 ? -28.293 -2.390 15.185 1.00 16.95 98 ASN A CA 1
ATOM 759 C C . ASN A 1 104 ? -29.250 -2.311 16.386 1.00 18.71 98 ASN A C 1
ATOM 760 O O . ASN A 1 104 ? -29.219 -1.349 17.140 1.00 17.84 98 ASN A O 1
ATOM 765 N N . GLN A 1 105 ? -30.092 -3.329 16.563 1.00 19.01 99 GLN A N 1
ATOM 766 C CA . GLN A 1 105 ? -30.938 -3.412 17.753 1.00 19.32 99 GLN A CA 1
ATOM 767 C C . GLN A 1 105 ? -30.090 -3.374 19.021 1.00 14.66 99 GLN A C 1
ATOM 768 O O . GLN A 1 105 ? -30.437 -2.721 19.989 1.00 18.27 99 GLN A O 1
ATOM 774 N N . MET A 1 106 ? -28.979 -4.115 19.007 1.00 18.40 100 MET A N 1
ATOM 775 C CA . MET A 1 106 ? -28.108 -4.207 20.173 1.00 15.13 100 MET A CA 1
ATOM 776 C C . MET A 1 106 ? -27.364 -2.893 20.415 1.00 17.27 100 MET A C 1
ATOM 777 O O . MET A 1 106 ? -27.234 -2.449 21.547 1.00 16.66 100 MET A O 1
ATOM 782 N N . ILE A 1 107 ? -26.891 -2.273 19.342 1.00 17.10 101 ILE A N 1
ATOM 783 C CA . ILE A 1 107 ? -26.189 -0.994 19.444 1.00 14.31 101 ILE A CA 1
ATOM 784 C C . ILE A 1 107 ? -27.143 0.077 19.981 1.00 19.77 101 ILE A C 1
ATOM 785 O O . ILE A 1 107 ? -26.782 0.888 20.829 1.00 19.51 101 ILE A O 1
ATOM 790 N N . ALA A 1 108 ? -28.379 0.030 19.507 1.00 17.68 102 ALA A N 1
ATOM 791 C CA . ALA A 1 108 ? -29.416 0.967 19.945 1.00 17.50 102 ALA A CA 1
ATOM 792 C C . ALA A 1 108 ? -29.720 0.799 21.441 1.00 19.75 102 ALA A C 1
ATOM 793 O O . ALA A 1 108 ? -29.759 1.768 22.180 1.00 19.57 102 ALA A O 1
ATOM 795 N N . GLY A 1 109 ? -29.898 -0.441 21.889 1.00 16.70 103 GLY A N 1
ATOM 796 C CA . GLY A 1 109 ? -30.140 -0.705 23.298 1.00 14.62 103 GLY A CA 1
ATOM 797 C C . GLY A 1 109 ? -28.942 -0.322 24.148 1.00 20.00 103 GLY A C 1
ATOM 798 O O . GLY A 1 109 ? -29.068 0.145 25.281 1.00 18.05 103 GLY A O 1
ATOM 799 N N . HIS A 1 110 ? -27.753 -0.570 23.625 1.00 20.56 104 HIS A N 1
ATOM 800 C CA . HIS A 1 110 ? -26.560 -0.205 24.366 1.00 16.75 104 HIS A CA 1
ATOM 801 C C . HIS A 1 110 ? -26.493 1.320 24.548 1.00 16.99 104 HIS A C 1
ATOM 802 O O . HIS A 1 110 ? -26.311 1.807 25.663 1.00 17.62 104 HIS A O 1
ATOM 809 N N . ALA A 1 111 ? -26.681 2.064 23.463 1.00 19.36 105 ALA A N 1
ATOM 810 C CA . ALA A 1 111 ? -26.659 3.525 23.546 1.00 22.00 105 ALA A CA 1
ATOM 811 C C . ALA A 1 111 ? -27.711 4.022 24.527 1.00 21.13 105 ALA A C 1
ATOM 812 O O . ALA A 1 111 ? -27.422 4.832 25.406 1.00 22.76 105 ALA A O 1
ATOM 814 N N . ARG A 1 112 ? -28.929 3.512 24.390 1.00 17.01 106 ARG A N 1
ATOM 815 C CA . ARG A 1 112 ? -30.006 3.991 25.241 1.00 19.04 106 ARG A CA 1
ATOM 816 C C . ARG A 1 112 ? -29.726 3.666 26.703 1.00 17.61 106 ARG A C 1
ATOM 817 O O . ARG A 1 112 ? -30.013 4.473 27.575 1.00 20.88 106 ARG A O 1
ATOM 825 N N . SER A 1 113 ? -29.112 2.510 26.962 1.00 18.62 107 SER A N 1
ATOM 826 C CA . SER A 1 113 ? -28.815 2.111 28.333 1.00 23.20 107 SER A CA 1
ATOM 827 C C . SER A 1 113 ? -27.817 3.067 29.003 1.00 24.51 107 SER A C 1
ATOM 828 O O . SER A 1 113 ? -27.752 3.144 30.228 1.00 26.61 107 SER A O 1
ATOM 831 N N . ARG A 1 114 ? -27.062 3.804 28.193 1.00 22.95 108 ARG A N 1
ATOM 832 C CA . ARG A 1 114 ? -26.040 4.733 28.697 1.00 22.55 108 ARG A CA 1
ATOM 833 C C . ARG A 1 114 ? -26.406 6.212 28.455 1.00 28.51 108 ARG A C 1
ATOM 834 O O . ARG A 1 114 ? -25.605 7.111 28.723 1.00 28.58 108 ARG A O 1
ATOM 842 N N . GLY A 1 115 ? -27.603 6.452 27.931 1.00 26.32 109 GLY A N 1
ATOM 843 C CA . GLY A 1 115 ? -28.059 7.797 27.614 1.00 27.51 109 GLY A CA 1
ATOM 844 C C . GLY A 1 115 ? -27.222 8.503 26.563 1.00 28.22 109 GLY A C 1
ATOM 845 O O . GLY A 1 115 ? -27.055 9.722 26.605 1.00 31.98 109 GLY A O 1
ATOM 846 N N . LEU A 1 116 ? -26.705 7.741 25.610 1.00 25.59 110 LEU A N 1
ATOM 847 C CA . LEU A 1 116 ? -25.837 8.286 24.572 1.00 22.18 110 LEU A CA 1
ATOM 848 C C . LEU A 1 116 ? -26.597 8.558 23.274 1.00 22.61 110 LEU A C 1
ATOM 849 O O . LEU A 1 116 ? -27.583 7.883 22.957 1.00 26.88 110 LEU A O 1
ATOM 854 N N . ILE A 1 117 ? -26.112 9.548 22.533 1.00 23.02 111 ILE A N 1
ATOM 855 C CA . ILE A 1 117 ? -26.545 9.806 21.175 1.00 22.76 111 ILE A CA 1
ATOM 856 C C . ILE A 1 117 ? -25.862 8.799 20.248 1.00 22.22 111 ILE A C 1
ATOM 857 O O . ILE A 1 117 ? -24.636 8.635 20.296 1.00 23.08 111 ILE A O 1
ATOM 862 N N . ILE A 1 118 ? -26.654 8.101 19.436 1.00 20.28 112 ILE A N 1
ATOM 863 C CA . ILE A 1 118 ? -26.098 7.216 18.419 1.00 25.56 112 ILE A CA 1
ATOM 864 C C . ILE A 1 118 ? -25.718 8.053 17.193 1.00 27.23 112 ILE A C 1
ATOM 865 O O . ILE A 1 118 ? -26.532 8.807 16.662 1.00 24.95 112 ILE A O 1
ATOM 869 N N . VAL A 1 119 ? -24.459 7.968 16.780 1.00 19.95 113 VAL A N 1
ATOM 870 C CA . VAL A 1 119 ? -24.030 8.638 15.564 1.00 22.96 113 VAL A CA 1
ATOM 871 C C . VAL A 1 119 ? -24.061 7.617 14.454 1.00 22.94 113 VAL A C 1
ATOM 872 O O . VAL A 1 119 ? -23.361 6.599 14.520 1.00 21.61 113 VAL A O 1
ATOM 876 N N . THR A 1 120 ? -24.870 7.886 13.433 1.00 24.79 114 THR A N 1
ATOM 877 C CA . THR A 1 120 ? -25.131 6.898 12.403 1.00 22.19 114 THR A CA 1
ATOM 878 C C . THR A 1 120 ? -25.605 7.552 11.120 1.00 23.30 114 THR A C 1
ATOM 879 O O . THR A 1 120 ? -26.179 8.657 11.144 1.00 26.87 114 THR A O 1
ATOM 883 N N . ASN A 1 121 ? -25.370 6.871 10.002 1.00 20.40 115 ASN A N 1
ATOM 884 C CA . ASN A 1 121 ? -25.928 7.292 8.723 1.00 24.70 115 ASN A CA 1
ATOM 885 C C . ASN A 1 121 ? -27.186 6.489 8.396 1.00 26.36 115 ASN A C 1
ATOM 886 O O . ASN A 1 121 ? -27.833 6.722 7.382 1.00 26.02 115 ASN A O 1
ATOM 891 N N . ASN A 1 122 ? -27.548 5.597 9.277 1.00 21.02 116 ASN A N 1
ATOM 892 C CA . ASN A 1 122 ? -28.750 4.795 9.118 1.00 24.83 116 ASN A CA 1
ATOM 893 C C . ASN A 1 122 ? -29.859 5.367 9.953 1.00 23.85 116 ASN A C 1
ATOM 894 O O . ASN A 1 122 ? -30.441 4.756 10.774 1.00 23.99 116 ASN A O 1
ATOM 899 N N . THR A 1 123 ? -30.123 6.604 9.709 1.00 22.67 117 THR A N 1
ATOM 900 C CA . THR A 1 123 ? -31.031 7.350 10.569 1.00 20.20 117 THR A CA 1
ATOM 901 C C . THR A 1 123 ? -32.468 6.824 10.686 1.00 23.38 117 THR A C 1
ATOM 902 O O . THR A 1 123 ? -32.984 6.657 11.788 1.00 25.67 117 THR A O 1
ATOM 906 N N . ARG A 1 124 ? -33.095 6.550 9.556 1.00 24.15 118 ARG A N 1
ATOM 907 C CA . ARG A 1 124 ? -34.479 6.073 9.559 1.00 28.73 118 ARG A CA 1
ATOM 908 C C . ARG A 1 124 ? -34.633 4.760 10.342 1.00 26.69 118 ARG A C 1
ATOM 909 O O . ARG A 1 124 ? -35.619 4.557 11.060 1.00 23.74 118 ARG A O 1
ATOM 917 N N . GLU A 1 125 ? -33.662 3.870 10.200 1.00 26.96 119 GLU A N 1
ATOM 918 C CA . GLU A 1 125 ? -33.741 2.573 10.853 1.00 24.16 119 GLU A CA 1
ATOM 919 C C . GLU A 1 125 ? -33.627 2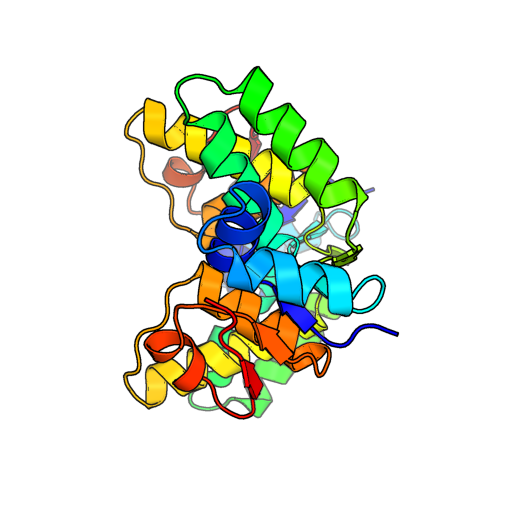.761 12.367 1.00 23.87 119 GLU A C 1
ATOM 920 O O . GLU A 1 125 ? -34.457 2.245 13.121 1.00 21.85 119 GLU A O 1
ATOM 926 N N . PHE A 1 126 ? -32.636 3.529 12.824 1.00 19.77 120 PHE A N 1
ATOM 927 C CA . PHE A 1 126 ? -32.480 3.733 14.266 1.00 18.04 120 PHE A CA 1
ATOM 928 C C . PHE A 1 126 ? -33.620 4.557 14.861 1.00 25.86 120 PHE A C 1
ATOM 929 O O . PHE A 1 126 ? -33.965 4.391 16.038 1.00 23.76 120 PHE A O 1
ATOM 937 N N . GLU A 1 127 ? -34.226 5.417 14.046 1.00 23.04 121 GLU A N 1
ATOM 938 C CA . GLU A 1 127 ? -35.357 6.225 14.493 1.00 23.92 121 GLU A CA 1
ATOM 939 C C . GLU A 1 127 ? -36.619 5.386 14.723 1.00 23.22 121 GLU A C 1
ATOM 940 O O . GLU A 1 127 ? -37.613 5.893 15.240 1.00 22.51 121 GLU A O 1
ATOM 946 N N . ARG A 1 128 ? -36.600 4.118 14.319 1.00 22.47 122 ARG A N 1
ATOM 947 C CA . ARG A 1 128 ? -37.746 3.240 14.599 1.00 23.94 122 ARG A CA 1
ATOM 948 C C . ARG A 1 128 ? -37.790 2.879 16.079 1.00 26.58 122 ARG A C 1
ATOM 949 O O . ARG A 1 128 ? -38.843 2.505 16.606 1.00 26.10 122 ARG A O 1
ATOM 957 N N . VAL A 1 129 ? -36.635 3.003 16.731 1.00 24.29 123 VAL A N 1
ATOM 958 C CA . VAL A 1 129 ? -36.454 2.703 18.157 1.00 22.88 123 VAL A CA 1
ATOM 959 C C . VAL A 1 129 ? -36.924 3.883 19.007 1.00 27.40 123 VAL A C 1
ATOM 960 O O . VAL A 1 129 ? -36.609 5.040 18.693 1.00 22.27 123 VAL A O 1
ATOM 964 N N . GLY A 1 130 ? -37.656 3.594 20.083 1.00 25.60 124 GLY A N 1
ATOM 965 C CA . GLY A 1 130 ? -38.159 4.627 20.977 1.00 28.22 124 GLY A CA 1
ATOM 966 C C . GLY A 1 130 ? -37.125 5.133 21.975 1.00 25.01 124 GLY A C 1
ATOM 967 O O . GLY A 1 130 ? -36.251 4.392 22.402 1.00 22.77 124 GLY A O 1
ATOM 968 N N . GLY A 1 131 ? -37.210 6.419 22.314 1.00 26.34 125 GLY A N 1
ATOM 969 C CA . GLY A 1 131 ? -36.369 7.002 23.351 1.00 30.62 125 GLY A CA 1
ATOM 970 C C . GLY A 1 131 ? -34.893 7.092 23.009 1.00 27.38 125 GLY A C 1
ATOM 971 O O . GLY A 1 131 ? -34.037 7.074 23.901 1.00 29.41 125 GLY A O 1
ATOM 972 N N . LEU A 1 132 ? -34.595 7.221 21.719 1.00 24.21 126 LEU A N 1
ATOM 973 C CA . LEU A 1 132 ? -33.214 7.224 21.239 1.00 28.39 126 LEU A CA 1
ATOM 974 C C . LEU A 1 132 ? -32.945 8.426 20.335 1.00 32.50 126 LEU A C 1
ATOM 975 O O . LEU A 1 132 ? -33.659 8.655 19.360 1.00 35.99 126 LEU A O 1
ATOM 980 N N . ARG A 1 133 ? -31.927 9.201 20.685 1.00 24.91 127 ARG A N 1
ATOM 981 C CA . ARG A 1 133 ? -31.483 10.340 19.886 1.00 26.18 127 ARG A CA 1
ATOM 982 C C . ARG A 1 133 ? -30.375 9.933 18.921 1.00 28.83 127 ARG A C 1
ATOM 983 O O . ARG A 1 133 ? -29.451 9.201 19.309 1.00 25.95 127 ARG A O 1
ATOM 991 N N . THR A 1 134 ? -30.440 10.410 17.677 1.00 26.46 128 THR A N 1
ATOM 992 C CA . THR A 1 134 ? -29.371 10.115 16.719 1.00 22.90 128 THR A CA 1
ATOM 993 C C . THR A 1 134 ? -28.876 11.384 16.022 1.00 25.73 128 THR A C 1
ATOM 994 O O . THR A 1 134 ? -29.594 12.388 15.953 1.00 26.73 128 THR A O 1
ATOM 998 N N . GLU A 1 135 ? -27.640 11.334 15.531 1.00 26.85 129 GLU A N 1
ATOM 999 C CA . GLU A 1 135 ? -27.068 12.369 14.660 1.00 30.14 129 GLU A CA 1
ATOM 1000 C C . GLU A 1 135 ? -26.373 11.686 13.491 1.00 28.36 129 GLU A C 1
ATOM 1001 O O . GLU A 1 135 ? -25.961 10.532 13.610 1.00 23.17 129 GLU A O 1
ATOM 1007 N N . ASP A 1 136 ? -26.264 12.383 12.363 1.00 27.17 130 ASP A N 1
ATOM 1008 C CA . ASP A 1 136 ? -25.459 11.904 11.232 1.00 25.98 130 ASP A CA 1
ATOM 1009 C C . ASP A 1 136 ? -24.368 12.928 10.919 1.00 27.98 130 ASP A C 1
ATOM 1010 O O . ASP A 1 136 ? -24.665 14.104 10.743 1.00 29.88 130 ASP A O 1
ATOM 1015 N N . TRP A 1 137 ? -23.117 12.486 10.816 1.00 25.37 131 TRP A N 1
ATOM 1016 C CA . TRP A 1 137 ? -22.013 13.407 10.566 1.00 25.38 131 TRP A CA 1
ATOM 1017 C C . TRP A 1 137 ? -21.564 13.426 9.099 1.00 31.25 131 TRP A C 1
ATOM 1018 O O . TRP A 1 137 ? -20.575 14.089 8.763 1.00 29.40 131 TRP A O 1
ATOM 1029 N N A SER A 1 138 ? -22.312 12.750 8.223 1.00 27.13 132 SER A N 1
ATOM 1030 C CA A SER A 1 138 ? -21.917 12.582 6.816 1.00 28.21 132 SER A CA 1
ATOM 1031 C C A SER A 1 138 ? -21.941 13.865 5.957 1.00 25.67 132 SER A C 1
ATOM 1032 O O A SER A 1 138 ? -22.705 14.802 6.218 1.00 32.20 132 SER A O 1
ATOM 1035 N N . HIS B 1 7 ? -14.823 -21.684 39.613 1.00 65.73 1 HIS B N 1
ATOM 1036 C CA . HIS B 1 7 ? -14.415 -21.264 38.275 1.00 60.11 1 HIS B CA 1
ATOM 1037 C C . HIS B 1 7 ? -15.409 -21.748 37.227 1.00 55.94 1 HIS B C 1
ATOM 1038 O O . HIS B 1 7 ? -15.903 -22.873 37.297 1.00 54.42 1 HIS B O 1
ATOM 1040 N N . LEU B 1 8 ? -15.699 -20.879 36.264 1.00 51.15 2 LEU B N 1
ATOM 1041 C CA . LEU B 1 8 ? -16.710 -21.135 35.240 1.00 53.62 2 LEU B CA 1
ATOM 1042 C C . LEU B 1 8 ? -16.307 -22.228 34.251 1.00 47.15 2 LEU B C 1
ATOM 1043 O O . LEU B 1 8 ? -15.154 -22.304 33.847 1.00 45.61 2 LEU B O 1
ATOM 1048 N N . LYS B 1 9 ? -17.268 -23.061 33.860 1.00 45.36 3 LYS B N 1
ATOM 1049 C CA . LYS B 1 9 ? -17.012 -24.150 32.922 1.00 47.41 3 LYS B CA 1
ATOM 1050 C C . LYS B 1 9 ? -17.964 -24.171 31.717 1.00 48.38 3 LYS B C 1
ATOM 1051 O O . LYS B 1 9 ? -17.569 -24.557 30.617 1.00 47.65 3 LYS B O 1
ATOM 1057 N N . PHE B 1 10 ? -19.209 -23.742 31.922 1.00 45.52 4 PHE B N 1
ATOM 1058 C CA . PHE B 1 10 ? -20.238 -23.833 30.886 1.00 39.15 4 PHE B CA 1
ATOM 1059 C C . PHE B 1 10 ? -20.876 -22.482 30.618 1.00 36.70 4 PHE B C 1
ATOM 1060 O O . PHE B 1 10 ? -21.111 -21.721 31.552 1.00 39.73 4 PHE B O 1
ATOM 1068 N N . MET B 1 11 ? -21.158 -22.201 29.347 1.00 34.65 5 MET B N 1
ATOM 1069 C CA . MET B 1 11 ? -22.026 -21.090 28.966 1.00 32.17 5 MET B CA 1
ATOM 1070 C C . MET B 1 11 ? -23.305 -21.672 28.381 1.00 40.25 5 MET B C 1
ATOM 1071 O O . MET B 1 11 ? -23.256 -22.383 27.381 1.00 36.97 5 MET B O 1
ATOM 1076 N N . LEU B 1 12 ? -24.442 -21.406 29.024 1.00 34.94 6 LEU B N 1
ATOM 1077 C CA . LEU B 1 12 ? -25.725 -21.922 28.551 1.00 37.81 6 LEU B CA 1
ATOM 1078 C C . LEU B 1 12 ? -26.350 -21.046 27.470 1.00 39.74 6 LEU B C 1
ATOM 1079 O O . LEU B 1 12 ? -26.488 -19.826 27.647 1.00 33.25 6 LEU B O 1
ATOM 1084 N N . ASP B 1 13 ? -26.779 -21.649 26.366 1.00 32.54 7 ASP B N 1
ATOM 1085 C CA . ASP B 1 13 ? -27.452 -20.841 25.357 1.00 31.51 7 ASP B CA 1
ATOM 1086 C C . ASP B 1 13 ? -28.911 -20.604 25.780 1.00 31.61 7 ASP B C 1
ATOM 1087 O O . ASP B 1 13 ? -29.360 -21.107 26.812 1.00 37.65 7 ASP B O 1
ATOM 1092 N N . THR B 1 14 ? -29.634 -19.804 25.002 1.00 29.26 8 THR B N 1
ATOM 1093 C CA . THR B 1 14 ? -30.959 -19.351 25.398 1.00 28.49 8 THR B CA 1
ATOM 1094 C C . THR B 1 14 ? -31.953 -20.499 25.554 1.00 38.62 8 THR B C 1
ATOM 1095 O O . THR B 1 14 ? -32.714 -20.540 26.525 1.00 38.21 8 THR B O 1
ATOM 1099 N N . ASN B 1 15 ? -31.947 -21.435 24.608 1.00 39.44 9 ASN B N 1
ATOM 1100 C CA . ASN B 1 15 ? -32.875 -22.562 24.680 1.00 41.27 9 ASN B CA 1
ATOM 1101 C C . ASN B 1 15 ? -32.668 -23.374 25.947 1.00 38.04 9 ASN B C 1
ATOM 1102 O O . ASN B 1 15 ? -33.623 -23.766 26.609 1.00 42.44 9 ASN B O 1
ATOM 1107 N N . ILE B 1 16 ? -31.409 -23.616 26.284 1.00 37.91 10 ILE B N 1
ATOM 1108 C CA . ILE B 1 16 ? -31.086 -24.416 27.456 1.00 42.10 10 ILE B CA 1
ATOM 1109 C C . ILE B 1 16 ? -31.575 -23.728 28.727 1.00 36.74 10 ILE B C 1
ATOM 1110 O O . ILE B 1 16 ? -32.039 -24.386 29.652 1.00 37.40 10 ILE B O 1
ATOM 1115 N N . CYS B 1 17 ? -31.482 -22.403 28.771 1.00 36.41 11 CYS B N 1
ATOM 1116 C CA . CYS B 1 17 ? -32.006 -21.669 29.914 1.00 30.62 11 CYS B CA 1
ATOM 1117 C C . CYS B 1 17 ? -33.505 -21.870 30.048 1.00 39.54 11 CYS B C 1
ATOM 1118 O O . CYS B 1 17 ? -34.013 -22.120 31.141 1.00 36.91 11 CYS B O 1
ATOM 1121 N N . ILE B 1 18 ? -34.211 -21.737 28.930 1.00 36.34 12 ILE B N 1
ATOM 1122 C CA . ILE B 1 18 ? -35.663 -21.893 28.924 1.00 35.50 12 ILE B CA 1
ATOM 1123 C C . ILE B 1 18 ? -36.056 -23.313 29.347 1.00 39.23 12 ILE B C 1
ATOM 1124 O O . ILE B 1 18 ? -37.006 -23.500 30.105 1.00 39.72 12 ILE B O 1
ATOM 1129 N N . PHE B 1 19 ? -35.332 -24.313 28.853 1.00 40.18 13 PHE B N 1
ATOM 1130 C CA . PHE B 1 19 ? -35.589 -25.681 29.291 1.00 42.94 13 PHE B CA 1
ATOM 1131 C C . PHE B 1 19 ? -35.383 -25.827 30.790 1.00 45.44 13 PHE B C 1
ATOM 1132 O O . PHE B 1 19 ? -36.184 -26.472 31.468 1.00 44.41 13 PHE B O 1
ATOM 1140 N N . THR B 1 20 ? -34.318 -25.220 31.308 1.00 40.19 14 THR B N 1
ATOM 1141 C CA . THR B 1 20 ? -34.043 -25.284 32.741 1.00 38.59 14 THR B CA 1
ATOM 1142 C C . THR B 1 20 ? -35.188 -24.649 33.526 1.00 41.00 14 THR B C 1
ATOM 1143 O O . THR B 1 20 ? -35.715 -25.232 34.484 1.00 42.26 14 THR B O 1
ATOM 1147 N N . ILE B 1 21 ? -35.574 -23.452 33.096 1.00 41.28 15 ILE B N 1
ATOM 1148 C CA . ILE B 1 21 ? -36.633 -22.705 33.754 1.00 40.48 15 ILE B CA 1
ATOM 1149 C C . ILE B 1 21 ? -37.927 -23.498 33.758 1.00 39.40 15 ILE B C 1
ATOM 1150 O O . ILE B 1 21 ? -38.615 -23.594 34.783 1.00 43.61 15 ILE B O 1
ATOM 1155 N N . LYS B 1 22 ? -38.227 -24.124 32.627 1.00 39.49 16 LYS B N 1
ATOM 1156 C CA . LYS B 1 22 ? -39.489 -24.844 32.489 1.00 37.04 16 LYS B CA 1
ATOM 1157 C C . LYS B 1 22 ? -39.408 -26.242 33.092 1.00 44.73 16 LYS B C 1
ATOM 1158 O O . LYS B 1 22 ? -40.422 -26.926 33.208 1.00 46.98 16 LYS B O 1
ATOM 1164 N N . ASN B 1 23 ? -38.205 -26.634 33.475 1.00 49.92 17 ASN B N 1
ATOM 1165 C CA . ASN B 1 23 ? -37.941 -27.948 34.025 1.00 55.24 17 ASN B CA 1
ATOM 1166 C C . ASN B 1 23 ? -38.451 -29.001 33.059 1.00 57.62 17 ASN B C 1
ATOM 1167 O O . ASN B 1 23 ? -38.956 -30.007 33.481 1.00 58.69 17 ASN B O 1
ATOM 1172 N N . LYS B 1 24 ? -38.300 -28.759 31.759 1.00 54.96 18 LYS B N 1
ATOM 1173 C CA . LYS B 1 24 ? -38.751 -29.656 30.702 1.00 55.34 18 LYS B CA 1
ATOM 1174 C C . LYS B 1 24 ? -38.035 -29.317 29.401 1.00 62.80 18 LYS B C 1
ATOM 1175 O O . LYS B 1 24 ? -38.161 -28.200 28.889 1.00 58.88 18 LYS B O 1
ATOM 1177 N N . PRO B 1 25 ? -37.263 -30.275 28.867 1.00 65.78 19 PRO B N 1
ATOM 1178 C CA . PRO B 1 25 ? -37.046 -31.613 29.435 1.00 66.05 19 PRO B CA 1
ATOM 1179 C C . PRO B 1 25 ? -36.306 -31.587 30.773 1.00 63.82 19 PRO B C 1
ATOM 1180 O O . PRO B 1 25 ? -35.341 -30.833 30.920 1.00 56.20 19 PRO B O 1
ATOM 1184 N N . ALA B 1 26 ? -36.758 -32.400 31.728 1.00 63.44 20 ALA B N 1
ATOM 1185 C CA . ALA B 1 26 ? -36.221 -32.380 33.087 1.00 58.73 20 ALA B CA 1
ATOM 1186 C C . ALA B 1 26 ? -34.721 -32.679 33.141 1.00 61.86 20 ALA B C 1
ATOM 1187 O O . ALA B 1 26 ? -34.047 -32.320 34.106 1.00 67.04 20 ALA B O 1
ATOM 1189 N N . SER B 1 27 ? -34.197 -33.339 32.114 1.00 54.64 21 SER B N 1
ATOM 1190 C CA . SER B 1 27 ? -32.785 -33.707 32.106 1.00 61.57 21 SER B CA 1
ATOM 1191 C C . SER B 1 27 ? -31.877 -32.477 32.173 1.00 61.32 21 SER B C 1
ATOM 1192 O O . SER B 1 27 ? -30.749 -32.550 32.678 1.00 53.84 21 SER B O 1
ATOM 1195 N N . VAL B 1 28 ? -32.377 -31.349 31.673 1.00 56.72 22 VAL B N 1
ATOM 1196 C CA . VAL B 1 28 ? -31.591 -30.120 31.633 1.00 50.59 22 VAL B CA 1
ATOM 1197 C C . VAL B 1 28 ? -31.438 -29.562 33.042 1.00 49.03 22 VAL B C 1
ATOM 1198 O O . VAL B 1 28 ? -30.325 -29.274 33.486 1.00 50.76 22 VAL B O 1
ATOM 1202 N N . ARG B 1 29 ? -32.556 -29.453 33.755 1.00 47.13 23 ARG B N 1
ATOM 1203 C CA . ARG B 1 29 ? -32.541 -28.988 35.134 1.00 56.21 23 ARG B CA 1
ATOM 1204 C C . ARG B 1 29 ? -31.681 -29.893 36.011 1.00 59.35 23 ARG B C 1
ATOM 1205 O O . ARG B 1 29 ? -30.936 -29.421 36.873 1.00 50.01 23 ARG B O 1
ATOM 1213 N N . GLU B 1 30 ? -31.770 -31.195 35.775 1.00 55.67 24 GLU B N 1
ATOM 1214 C CA . GLU B 1 30 ? -30.983 -32.146 36.547 1.00 57.66 24 GLU B CA 1
ATOM 1215 C C . GLU B 1 30 ? -29.495 -31.837 36.409 1.00 55.53 24 GLU B C 1
ATOM 1216 O O . GLU B 1 30 ? -28.778 -31.710 37.404 1.00 56.74 24 GLU B O 1
ATOM 1218 N N . ARG B 1 31 ? -29.037 -31.693 35.172 1.00 54.30 25 ARG B N 1
ATOM 1219 C CA . ARG B 1 31 ? -27.628 -31.416 34.935 1.00 57.98 25 ARG B CA 1
ATOM 1220 C C . ARG B 1 31 ? -27.269 -30.026 35.446 1.00 51.85 25 ARG B C 1
ATOM 1221 O O . ARG B 1 31 ? -26.168 -29.805 35.956 1.00 52.09 25 ARG B O 1
ATOM 1229 N N . PHE B 1 32 ? -28.199 -29.088 35.294 1.00 48.98 26 PHE B N 1
ATOM 1230 C CA . PHE B 1 32 ? -28.014 -27.736 35.809 1.00 51.44 26 PHE B CA 1
ATOM 1231 C C . PHE B 1 32 ? -27.665 -27.771 37.305 1.00 49.94 26 PHE B C 1
ATOM 1232 O O . PHE B 1 32 ? -26.682 -27.173 37.738 1.00 50.60 26 PHE B O 1
ATOM 1240 N N . ASN B 1 33 ? -28.435 -28.520 38.084 1.00 50.33 27 ASN B N 1
ATOM 1241 C CA . ASN B 1 33 ? -28.208 -28.566 39.523 1.00 54.50 27 ASN B CA 1
ATOM 1242 C C . ASN B 1 33 ? -26.908 -29.282 39.890 1.00 62.77 27 ASN B C 1
ATOM 1243 O O . ASN B 1 33 ? -26.336 -29.040 40.954 1.00 63.76 27 ASN B O 1
ATOM 1248 N N . LEU B 1 34 ? -26.426 -30.137 38.991 1.00 66.63 28 LEU B N 1
ATOM 1249 C CA . LEU B 1 34 ? -25.168 -30.848 39.209 1.00 68.18 28 LEU B CA 1
ATOM 1250 C C . LEU B 1 34 ? -23.976 -29.939 38.977 1.00 66.25 28 LEU B C 1
ATOM 1251 O O . LEU B 1 34 ? -22.857 -30.263 39.374 1.00 61.50 28 LEU B O 1
ATOM 1256 N N . ASN B 1 35 ? -24.224 -28.785 38.364 1.00 53.57 29 ASN B N 1
ATOM 1257 C CA . ASN B 1 35 ? -23.146 -27.911 37.936 1.00 51.98 29 ASN B CA 1
ATOM 1258 C C . ASN B 1 35 ? -23.246 -26.508 38.512 1.00 53.56 29 ASN B C 1
ATOM 1259 O O . ASN B 1 35 ? -22.757 -25.544 37.912 1.00 51.29 29 ASN B O 1
ATOM 1264 N N . GLN B 1 36 ? -23.873 -26.401 39.679 1.00 54.75 30 GLN B N 1
ATOM 1265 C CA . GLN B 1 36 ? -24.006 -25.119 40.354 1.00 56.87 30 GLN B CA 1
ATOM 1266 C C . GLN B 1 36 ? -22.640 -24.491 40.591 1.00 56.43 30 GLN B C 1
ATOM 1267 O O . GLN B 1 36 ? -21.700 -25.163 41.013 1.00 61.90 30 GLN B O 1
ATOM 1269 N N . GLY B 1 37 ? -22.533 -23.200 40.298 1.00 47.26 31 GLY B N 1
ATOM 1270 C CA . GLY B 1 37 ? -21.296 -22.469 40.490 1.00 50.61 31 GLY B CA 1
ATOM 1271 C C . GLY B 1 37 ? -20.358 -22.510 39.301 1.00 47.61 31 GLY B C 1
ATOM 1272 O O . GLY B 1 37 ? -19.366 -21.779 39.266 1.00 51.18 31 GLY B O 1
ATOM 1273 N N . LYS B 1 38 ? -20.661 -23.350 38.343 1.00 49.72 32 LYS B N 1
ATOM 1274 C CA . LYS B 1 38 ? -19.809 -23.487 37.180 1.00 54.53 32 LYS B CA 1
ATOM 1275 C C . LYS B 1 38 ? -20.411 -23.029 35.867 1.00 50.66 32 LYS B C 1
ATOM 1276 O O . LYS B 1 38 ? -19.826 -23.236 34.811 1.00 41.95 32 LYS B O 1
ATOM 1282 N N . MET B 1 39 ? -21.589 -22.430 35.949 1.00 41.95 33 MET B N 1
ATOM 1283 C CA . MET B 1 39 ? -22.348 -22.055 34.765 1.00 38.36 33 MET B CA 1
ATOM 1284 C C . MET B 1 39 ? -22.525 -20.552 34.619 1.00 39.78 33 MET B C 1
ATOM 1285 O O . MET B 1 39 ? -22.594 -19.823 35.607 1.00 41.52 33 MET B O 1
ATOM 1290 N N . CYS B 1 40 ? -22.626 -20.092 33.381 1.00 36.39 34 CYS B N 1
ATOM 1291 C CA . CYS B 1 40 ? -22.906 -18.689 33.135 1.00 35.40 34 CYS B CA 1
ATOM 1292 C C . CYS B 1 40 ? -23.722 -18.515 31.868 1.00 33.67 34 CYS B C 1
ATOM 1293 O O . CYS B 1 40 ? -23.959 -19.465 31.120 1.00 33.77 34 CYS B O 1
ATOM 1296 N N . ILE B 1 41 ? -24.163 -17.286 31.633 1.00 29.35 35 ILE B N 1
ATOM 1297 C CA . ILE B 1 41 ? -24.756 -16.962 30.354 1.00 27.70 35 ILE B CA 1
ATOM 1298 C C . ILE B 1 41 ? -24.080 -15.709 29.828 1.00 24.59 35 ILE B C 1
ATOM 1299 O O . ILE B 1 41 ? -23.611 -14.877 30.612 1.00 31.09 35 ILE B O 1
ATOM 1304 N N . SER B 1 42 ? -24.022 -15.579 28.506 1.00 27.84 36 SER B N 1
ATOM 1305 C CA . SER B 1 42 ? -23.645 -14.317 27.884 1.00 23.84 36 SER B CA 1
ATOM 1306 C C . SER B 1 42 ? -24.778 -13.318 28.098 1.00 24.74 36 SER B C 1
ATOM 1307 O O . SER B 1 42 ? -25.945 -13.699 28.072 1.00 24.93 36 SER B O 1
ATOM 1310 N N . SER B 1 43 ? -24.441 -12.045 28.283 1.00 23.59 37 SER B N 1
ATOM 1311 C CA . SER B 1 43 ? -25.461 -10.997 28.290 1.00 19.08 37 SER B CA 1
ATOM 1312 C C . SER B 1 43 ? -26.279 -11.026 26.988 1.00 21.93 37 SER B C 1
ATOM 1313 O O . SER B 1 43 ? -27.425 -10.543 26.937 1.00 22.73 37 SER B O 1
ATOM 1316 N N . VAL B 1 44 ? -25.706 -11.602 25.936 1.00 21.32 38 VAL B N 1
ATOM 1317 C CA . VAL B 1 44 ? -26.450 -11.762 24.689 1.00 21.70 38 VAL B CA 1
ATOM 1318 C C . VAL B 1 44 ? -27.660 -12.679 24.904 1.00 22.00 38 VAL B C 1
ATOM 1319 O O . VAL B 1 44 ? -28.760 -12.414 24.389 1.00 22.47 38 VAL B O 1
ATOM 1323 N N . THR B 1 45 ? -27.467 -13.728 25.695 1.00 21.10 39 THR B N 1
ATOM 1324 C CA . THR B 1 45 ? -28.575 -14.612 26.042 1.00 24.31 39 THR B CA 1
ATOM 1325 C C . THR B 1 45 ? -29.567 -13.887 26.981 1.00 26.40 39 THR B C 1
ATOM 1326 O O . THR B 1 45 ? -30.774 -14.079 26.872 1.00 25.42 39 THR B O 1
ATOM 1330 N N . LEU B 1 46 ? -29.068 -13.046 27.889 1.00 21.70 40 LEU B N 1
ATOM 1331 C CA . LEU B 1 46 ? -29.971 -12.254 28.730 1.00 25.55 40 LEU B CA 1
ATOM 1332 C C . LEU B 1 46 ? -30.887 -11.398 27.844 1.00 22.18 40 LEU B C 1
ATOM 1333 O O . LEU B 1 46 ? -32.082 -11.300 28.092 1.00 20.64 40 LEU B O 1
ATOM 1338 N N . MET B 1 47 ? -30.321 -10.785 26.805 1.00 20.68 41 MET B N 1
ATOM 1339 C CA . MET B 1 47 ? -31.107 -9.987 25.861 1.00 20.09 41 MET B CA 1
ATOM 1340 C C . MET B 1 47 ? -32.238 -10.827 25.247 1.00 21.83 41 MET B C 1
ATOM 1341 O O . MET B 1 47 ? -33.390 -10.396 25.188 1.00 22.43 41 MET B O 1
ATOM 1346 N N . GLU B 1 48 ? -31.910 -12.038 24.803 1.00 20.92 42 GLU B N 1
ATOM 1347 C CA . GLU B 1 48 ? -32.925 -12.907 24.199 1.00 21.09 42 GLU B CA 1
ATOM 1348 C C . GLU B 1 48 ? -34.025 -13.284 25.203 1.00 24.03 42 GLU B C 1
ATOM 1349 O O . GLU B 1 48 ? -35.208 -13.339 24.851 1.00 25.88 42 GLU B O 1
ATOM 1355 N N . LEU B 1 49 ? -33.642 -13.542 26.450 1.00 21.66 43 LEU B N 1
ATOM 1356 C CA . LEU B 1 49 ? -34.623 -13.887 27.473 1.00 24.46 43 LEU B CA 1
ATOM 1357 C C . LEU B 1 49 ? -35.548 -12.706 27.751 1.00 24.57 43 LEU B C 1
ATOM 1358 O O . LEU B 1 49 ? -36.767 -12.880 27.878 1.00 24.15 43 LEU B O 1
ATOM 1363 N N . ILE B 1 50 ? -34.976 -11.511 27.867 1.00 21.46 44 ILE B N 1
ATOM 1364 C CA . ILE B 1 50 ? -35.788 -10.326 28.141 1.00 20.99 44 ILE B CA 1
ATOM 1365 C C . ILE B 1 50 ? -36.766 -10.073 26.993 1.00 24.51 44 ILE B C 1
ATOM 1366 O O . ILE B 1 50 ? -37.931 -9.775 27.226 1.00 23.53 44 ILE B O 1
ATOM 1371 N N . TYR B 1 51 ? -36.296 -10.220 25.760 1.00 21.19 45 TYR B N 1
ATOM 1372 C CA . TYR B 1 51 ? -37.172 -10.100 24.592 1.00 23.90 45 TYR B CA 1
ATOM 1373 C C . TYR B 1 51 ? -38.356 -11.061 24.664 1.00 28.33 45 TYR B C 1
ATOM 1374 O O . TYR B 1 51 ? -39.518 -10.683 24.468 1.00 23.56 45 TYR B O 1
ATOM 1383 N N . GLY B 1 52 ? -38.045 -12.309 24.979 1.00 25.66 46 GLY B N 1
ATOM 1384 C CA . GLY B 1 52 ? -39.067 -13.330 25.070 1.00 29.15 46 GLY B CA 1
ATOM 1385 C C . GLY B 1 52 ? -40.108 -13.010 26.122 1.00 27.74 46 GLY B C 1
ATOM 1386 O O . GLY B 1 52 ? -41.307 -13.209 25.901 1.00 29.39 46 GLY B O 1
ATOM 1387 N N . ALA B 1 53 ? -39.664 -12.509 27.272 1.00 26.69 47 ALA B N 1
ATOM 1388 C CA . ALA B 1 53 ? -40.601 -12.183 28.353 1.00 25.49 47 ALA B CA 1
ATOM 1389 C C . ALA B 1 53 ? -41.418 -10.933 28.012 1.00 27.47 47 ALA B C 1
ATOM 1390 O O . ALA B 1 53 ? -42.626 -10.891 28.257 1.00 27.65 47 ALA B O 1
ATOM 1392 N N . GLU B 1 54 ? -40.760 -9.918 27.460 1.00 22.82 48 GLU B N 1
ATOM 1393 C CA . GLU B 1 54 ? -41.436 -8.642 27.185 1.00 23.14 48 GLU B CA 1
ATOM 1394 C C . GLU B 1 54 ? -42.498 -8.796 26.101 1.00 28.90 48 GLU B C 1
ATOM 1395 O O . GLU B 1 54 ? -43.525 -8.109 26.129 1.00 32.83 48 GLU B O 1
ATOM 1401 N N . LYS B 1 55 ? -42.297 -9.739 25.189 1.00 24.74 49 LYS B N 1
ATOM 1402 C CA . LYS B 1 55 ? -43.241 -9.933 24.090 1.00 29.01 49 LYS B CA 1
ATOM 1403 C C . LYS B 1 55 ? -44.347 -10.919 24.437 1.00 34.81 49 LYS B C 1
ATOM 1404 O O . LYS B 1 55 ? -45.285 -11.091 23.668 1.00 35.34 49 LYS B O 1
ATOM 1409 N N . SER B 1 56 ? -44.228 -11.570 25.589 1.00 31.24 50 SER B N 1
ATOM 1410 C CA . SER B 1 56 ? -45.161 -12.624 25.976 1.00 31.02 50 SER B CA 1
ATOM 1411 C C . SER B 1 56 ? -46.504 -12.059 26.444 1.00 31.37 50 SER B C 1
ATOM 1412 O O . SER B 1 56 ? -46.668 -10.850 26.575 1.00 31.50 50 SER B O 1
ATOM 1415 N N . GLN B 1 57 ? -47.456 -12.943 26.715 1.00 34.50 51 GLN B N 1
ATOM 1416 C CA . GLN B 1 57 ? -48.774 -12.513 27.164 1.00 39.39 51 GLN B CA 1
ATOM 1417 C C . GLN B 1 57 ? -48.798 -12.142 28.652 1.00 40.57 51 GLN B C 1
ATOM 1418 O O . GLN B 1 57 ? -49.696 -11.427 29.103 1.00 37.16 51 GLN B O 1
ATOM 1421 N N . MET B 1 58 ? -47.806 -12.611 29.404 1.00 31.70 52 MET B N 1
ATOM 1422 C CA . MET B 1 58 ? -47.672 -12.261 30.819 1.00 32.36 52 MET B CA 1
ATOM 1423 C C . MET B 1 58 ? -46.288 -11.685 31.107 1.00 30.58 52 MET B C 1
ATOM 1424 O O . MET B 1 58 ? -45.472 -12.336 31.745 1.00 29.74 52 MET B O 1
ATOM 1429 N N . PRO B 1 59 ? -46.005 -10.469 30.617 1.00 31.47 53 PRO B N 1
ATOM 1430 C CA . PRO B 1 59 ? -44.638 -9.934 30.710 1.00 28.18 53 PRO B CA 1
ATOM 1431 C C . PRO B 1 59 ? -44.127 -9.775 32.140 1.00 28.20 53 PRO B C 1
ATOM 1432 O O . PRO B 1 59 ? -42.966 -10.107 32.396 1.00 26.83 53 PRO B O 1
ATOM 1436 N N . GLU B 1 60 ? -44.945 -9.238 33.041 1.00 26.93 54 GLU B N 1
ATOM 1437 C CA . GLU B 1 60 ? -44.446 -8.977 34.386 1.00 32.59 54 GLU B CA 1
ATOM 1438 C C . GLU B 1 60 ? -44.058 -10.283 35.060 1.00 29.10 54 GLU B C 1
ATOM 1439 O O . GLU B 1 60 ? -42.961 -10.395 35.608 1.00 31.43 54 GLU B O 1
ATOM 1445 N N . ARG B 1 61 ? -44.927 -11.241 34.995 1.00 26.40 55 ARG B N 1
ATOM 1446 C CA . ARG B 1 61 ? -44.687 -12.526 35.561 1.00 30.63 55 ARG B CA 1
ATOM 1447 C C . ARG B 1 61 ? -43.452 -13.189 34.934 1.00 29.07 55 ARG B C 1
ATOM 1448 O O . ARG B 1 61 ? -42.629 -13.684 35.614 1.00 29.63 55 ARG B O 1
ATOM 1453 N N . ASN B 1 62 ? -43.354 -13.173 33.629 1.00 23.28 56 ASN B N 1
ATOM 1454 C CA . ASN B 1 62 ? -42.224 -13.812 32.980 1.00 25.85 56 ASN B CA 1
ATOM 1455 C C . ASN B 1 62 ? -40.915 -13.059 33.200 1.00 24.06 56 ASN B C 1
ATOM 1456 O O . ASN B 1 62 ? -39.849 -13.668 33.259 1.00 24.88 56 ASN B O 1
ATOM 1461 N N . LEU B 1 63 ? -40.986 -11.743 33.345 1.00 23.66 57 LEU B N 1
ATOM 1462 C CA . LEU B 1 63 ? -39.783 -10.971 33.644 1.00 27.07 57 LEU B CA 1
ATOM 1463 C C . LEU B 1 63 ? -39.279 -11.319 35.047 1.00 26.46 57 LEU B C 1
ATOM 1464 O O . LEU B 1 63 ? -38.067 -11.382 35.272 1.00 28.97 57 LEU B O 1
ATOM 1469 N N . ALA B 1 64 ? -40.204 -11.534 35.982 1.00 25.82 58 ALA B N 1
ATOM 1470 C CA . ALA B 1 64 ? -39.826 -11.940 37.338 1.00 23.96 58 ALA B CA 1
ATOM 1471 C C . ALA B 1 64 ? -39.135 -13.307 37.307 1.00 31.15 58 ALA B C 1
ATOM 1472 O O . ALA B 1 64 ? -38.142 -13.522 38.003 1.00 29.64 58 ALA B O 1
ATOM 1474 N N . VAL B 1 65 ? -39.661 -14.223 36.494 1.00 27.53 59 VAL B N 1
ATOM 1475 C CA . VAL B 1 65 ? -39.035 -15.533 36.329 1.00 27.97 59 VAL B CA 1
ATOM 1476 C C . VAL B 1 65 ? -37.589 -15.367 35.879 1.00 29.24 59 VAL B C 1
ATOM 1477 O O . VAL B 1 65 ? -36.686 -15.985 36.450 1.00 31.63 59 VAL B O 1
ATOM 1481 N N . ILE B 1 66 ? -37.369 -14.535 34.861 1.00 28.91 60 ILE B N 1
ATOM 1482 C CA . ILE B 1 66 ? -36.012 -14.296 34.365 1.00 26.36 60 ILE B CA 1
ATOM 1483 C C . ILE B 1 66 ? -35.104 -13.711 35.447 1.00 32.69 60 ILE B C 1
ATOM 1484 O O . ILE B 1 66 ? -33.983 -14.184 35.634 1.00 29.78 60 ILE B O 1
ATOM 1489 N N . GLU B 1 67 ? -35.597 -12.663 36.075 1.00 30.31 61 GLU B N 1
ATOM 1490 C CA . GLU B 1 67 ? -34.988 -12.215 37.302 1.00 37.35 61 GLU B CA 1
ATOM 1491 C C . GLU B 1 67 ? -34.322 -13.202 38.374 1.00 35.03 61 GLU B C 1
ATOM 1492 O O . GLU B 1 67 ? -33.203 -13.271 38.920 1.00 36.57 61 GLU B O 1
ATOM 1498 N N . GLY B 1 68 ? -35.296 -14.074 38.648 1.00 30.07 62 GLY B N 1
ATOM 1499 C CA . GLY B 1 68 ? -34.980 -15.130 39.585 1.00 33.40 62 GLY B CA 1
ATOM 1500 C C . GLY B 1 68 ? -33.942 -16.084 39.024 1.00 36.65 62 GLY B C 1
ATOM 1501 O O . GLY B 1 68 ? -33.024 -16.499 39.723 1.00 36.77 62 GLY B O 1
ATOM 1502 N N . PHE B 1 69 ? -34.090 -16.430 37.752 1.00 28.83 63 PHE B N 1
ATOM 1503 C CA . PHE B 1 69 ? -33.185 -17.380 37.107 1.00 30.93 63 PHE B CA 1
ATOM 1504 C C . PHE B 1 69 ? -31.779 -16.799 37.048 1.00 33.68 63 PHE B C 1
ATOM 1505 O O . PHE B 1 69 ? -30.799 -17.464 37.372 1.00 36.48 63 PHE B O 1
ATOM 1513 N N . VAL B 1 70 ? -31.713 -15.544 36.626 1.00 31.07 64 VAL B N 1
ATOM 1514 C CA . VAL B 1 70 ? -30.461 -14.839 36.417 1.00 34.87 64 VAL B CA 1
ATOM 1515 C C . VAL B 1 70 ? -29.705 -14.622 37.726 1.00 40.29 64 VAL B C 1
ATOM 1516 O O . VAL B 1 70 ? -28.471 -14.570 37.741 1.00 45.38 64 VAL B O 1
ATOM 1520 N N . SER B 1 71 ? -30.438 -14.541 38.831 1.00 35.06 65 SER B N 1
ATOM 1521 C CA . SER B 1 71 ? -29.806 -14.383 40.136 1.00 43.76 65 SER B CA 1
ATOM 1522 C C . SER B 1 71 ? -29.053 -15.647 40.551 1.00 47.39 65 SER B C 1
ATOM 1523 O O . SER B 1 71 ? -28.200 -15.602 41.434 1.00 51.03 65 SER B O 1
ATOM 1526 N N . ARG B 1 72 ? -29.381 -16.770 39.918 1.00 41.22 66 ARG B N 1
ATOM 1527 C CA . ARG B 1 72 ? -28.808 -18.063 40.277 1.00 44.33 66 ARG B CA 1
ATOM 1528 C C . ARG B 1 72 ? -27.586 -18.424 39.428 1.00 44.97 66 ARG B C 1
ATOM 1529 O O . ARG B 1 72 ? -26.944 -19.449 39.650 1.00 47.76 66 ARG B O 1
ATOM 1537 N N . ILE B 1 73 ? -27.261 -17.584 38.455 1.00 42.49 67 ILE B N 1
ATOM 1538 C CA . ILE B 1 73 ? -26.136 -17.870 37.569 1.00 44.12 67 ILE B CA 1
ATOM 1539 C C . ILE B 1 73 ? -25.288 -16.617 37.344 1.00 43.60 67 ILE B C 1
ATOM 1540 O O . ILE B 1 73 ? -25.686 -15.525 37.742 1.00 49.85 67 ILE B O 1
ATOM 1545 N N . ASP B 1 74 ? -24.128 -16.762 36.707 1.00 37.82 68 ASP B N 1
ATOM 1546 C CA . ASP B 1 74 ? -23.330 -15.593 36.349 1.00 35.84 68 ASP B CA 1
ATOM 1547 C C . ASP B 1 74 ? -23.716 -15.099 34.961 1.00 35.08 68 ASP B C 1
ATOM 1548 O O . ASP B 1 74 ? -23.867 -15.889 34.026 1.00 34.45 68 ASP B O 1
ATOM 1553 N N . VAL B 1 75 ? -23.877 -13.787 34.836 1.00 30.05 69 VAL B N 1
ATOM 1554 C CA . VAL B 1 75 ? -24.058 -13.166 33.536 1.00 29.31 69 VAL B CA 1
ATOM 1555 C C . VAL B 1 75 ? -22.778 -12.434 33.143 1.00 29.81 69 VAL B C 1
ATOM 1556 O O . VAL B 1 75 ? -22.358 -11.493 33.816 1.00 35.97 69 VAL B O 1
ATOM 1560 N N . LEU B 1 76 ? -22.154 -12.881 32.058 1.00 31.54 70 LEU B N 1
ATOM 1561 C CA . LEU B 1 76 ? -20.899 -12.294 31.612 1.00 30.44 70 LEU B CA 1
ATOM 1562 C C . LEU B 1 76 ? -21.126 -11.184 30.594 1.00 27.58 70 LEU B C 1
ATOM 1563 O O . LEU B 1 76 ? -21.889 -11.337 29.636 1.00 27.15 70 LEU B O 1
ATOM 1568 N N . ASP B 1 77 ? -20.454 -10.057 30.796 1.00 27.64 71 ASP B N 1
ATOM 1569 C CA . ASP B 1 77 ? -20.537 -8.973 29.836 1.00 26.67 71 ASP B CA 1
ATOM 1570 C C . ASP B 1 77 ? -19.854 -9.374 28.538 1.00 27.76 71 ASP B C 1
ATOM 1571 O O . ASP B 1 77 ? -18.825 -10.055 28.555 1.00 31.21 71 ASP B O 1
ATOM 1576 N N . TYR B 1 78 ? -20.459 -9.002 27.414 1.00 23.75 72 TYR B N 1
ATOM 1577 C CA . TYR B 1 78 ? -19.882 -9.271 26.101 1.00 26.83 72 TYR B CA 1
ATOM 1578 C C . TYR B 1 78 ? -18.824 -8.203 25.800 1.00 24.84 72 TYR B C 1
ATOM 1579 O O . TYR B 1 78 ? -19.151 -7.053 25.475 1.00 24.04 72 TYR B O 1
ATOM 1588 N N . ASP B 1 79 ? -17.559 -8.583 25.945 1.00 25.13 73 ASP B N 1
ATOM 1589 C CA . ASP B 1 79 ? -16.451 -7.625 25.951 1.00 24.04 73 ASP B CA 1
ATOM 1590 C C . ASP B 1 79 ? -15.658 -7.633 24.647 1.00 24.60 73 ASP B C 1
ATOM 1591 O O . ASP B 1 79 ? -16.040 -8.283 23.681 1.00 23.90 73 ASP B O 1
ATOM 1596 N N . ALA B 1 80 ? -14.546 -6.905 24.615 1.00 25.82 74 ALA B N 1
ATOM 1597 C CA . ALA B 1 80 ? -13.759 -6.814 23.387 1.00 22.10 74 ALA B CA 1
ATOM 1598 C C . ALA B 1 80 ? -13.263 -8.189 22.930 1.00 22.45 74 ALA B C 1
ATOM 1599 O O . ALA B 1 80 ? -13.249 -8.481 21.732 1.00 24.77 74 ALA B O 1
ATOM 1601 N N . ALA B 1 81 ? -12.852 -9.026 23.880 1.00 26.97 75 ALA B N 1
ATOM 1602 C CA . ALA B 1 81 ? -12.364 -10.358 23.545 1.00 29.47 75 ALA B CA 1
ATOM 1603 C C . ALA B 1 81 ? -13.488 -11.183 22.930 1.00 27.03 75 ALA B C 1
ATOM 1604 O O . ALA B 1 81 ? -13.283 -11.863 21.927 1.00 24.71 75 ALA B O 1
ATOM 1606 N N . ALA B 1 82 ? -14.683 -11.113 23.513 1.00 22.04 76 ALA B N 1
ATOM 1607 C CA . ALA B 1 82 ? -15.820 -11.821 22.938 1.00 21.68 76 ALA B CA 1
ATOM 1608 C C . ALA B 1 82 ? -16.115 -11.306 21.518 1.00 25.16 76 ALA B C 1
ATOM 1609 O O . ALA B 1 82 ? -16.356 -12.091 20.597 1.00 24.42 76 ALA B O 1
ATOM 1611 N N . ALA B 1 83 ? -16.087 -9.984 21.350 1.00 21.45 77 ALA B N 1
ATOM 1612 C CA . ALA B 1 83 ? -16.340 -9.358 20.052 1.00 22.91 77 ALA B CA 1
ATOM 1613 C C . ALA B 1 83 ? -15.338 -9.798 19.003 1.00 24.17 77 ALA B C 1
ATOM 1614 O O . ALA B 1 83 ? -15.677 -9.994 17.837 1.00 23.12 77 ALA B O 1
ATOM 1616 N N . THR B 1 84 ? -14.087 -9.936 19.432 1.00 24.88 78 THR B N 1
ATOM 1617 C CA . THR B 1 84 ? -12.999 -10.243 18.530 1.00 21.39 78 THR B CA 1
ATOM 1618 C C . THR B 1 84 ? -13.090 -11.689 18.038 1.00 23.33 78 THR B C 1
ATOM 1619 O O . THR B 1 84 ? -12.994 -11.941 16.837 1.00 26.84 78 THR B O 1
ATOM 1623 N N . HIS B 1 85 ? -13.313 -12.626 18.953 1.00 22.55 79 HIS B N 1
ATOM 1624 C CA . HIS B 1 85 ? -13.614 -14.002 18.559 1.00 25.11 79 HIS B CA 1
ATOM 1625 C C . HIS B 1 85 ? -14.846 -14.076 17.640 1.00 27.08 79 HIS B C 1
ATOM 1626 O O . HIS B 1 85 ? -14.850 -14.828 16.662 1.00 26.03 79 HIS B O 1
ATOM 1633 N N . THR B 1 86 ? -15.879 -13.296 17.935 1.00 24.16 80 THR B N 1
ATOM 1634 C CA . THR B 1 86 ? -17.092 -13.351 17.115 1.00 24.02 80 THR B CA 1
ATOM 1635 C C . THR B 1 86 ? -16.826 -12.916 15.674 1.00 23.16 80 THR B C 1
ATOM 1636 O O . THR B 1 86 ? -17.292 -13.559 14.733 1.00 22.29 80 THR B O 1
ATOM 1640 N N . GLY B 1 87 ? -16.074 -11.830 15.503 1.00 23.99 81 GLY B N 1
ATOM 1641 C CA . GLY B 1 87 ? -15.738 -11.356 14.168 1.00 24.25 81 GLY B CA 1
ATOM 1642 C C . GLY B 1 87 ? -14.959 -12.391 13.375 1.00 25.00 81 GLY B C 1
ATOM 1643 O O . GLY B 1 87 ? -15.221 -12.616 12.185 1.00 23.50 81 GLY B O 1
ATOM 1644 N N . GLN B 1 88 ? -13.984 -13.021 14.025 1.00 25.77 82 GLN B N 1
ATOM 1645 C CA . GLN B 1 88 ? -13.203 -14.068 13.378 1.00 26.82 82 GLN B CA 1
ATOM 1646 C C . GLN B 1 88 ? -14.097 -15.208 12.934 1.00 30.79 82 GLN B C 1
ATOM 1647 O O . GLN B 1 88 ? -13.997 -15.708 11.816 1.00 28.67 82 GLN B O 1
ATOM 1653 N N . ILE B 1 89 ? -14.976 -15.603 13.840 1.00 28.14 83 ILE B N 1
ATOM 1654 C CA . ILE B 1 89 ? -15.890 -16.702 13.600 1.00 27.42 83 ILE B CA 1
ATOM 1655 C C . ILE B 1 89 ? -16.800 -16.424 12.406 1.00 24.28 83 ILE B C 1
ATOM 1656 O O . ILE B 1 89 ? -16.910 -17.256 11.509 1.00 30.46 83 ILE B O 1
ATOM 1661 N N . ARG B 1 90 ? -17.409 -15.238 12.372 1.00 24.64 84 ARG B N 1
ATOM 1662 C CA . ARG B 1 90 ? -18.280 -14.860 11.258 1.00 26.89 84 ARG B CA 1
ATOM 1663 C C . ARG B 1 90 ? -17.530 -14.885 9.919 1.00 28.21 84 ARG B C 1
ATOM 1664 O O . ARG B 1 90 ? -18.061 -15.315 8.893 1.00 31.36 84 ARG B O 1
ATOM 1672 N N . ALA B 1 91 ? -16.278 -14.447 9.930 1.00 31.36 85 ALA B N 1
ATOM 1673 C CA . ALA B 1 91 ? -15.492 -14.485 8.705 1.00 32.68 85 ALA B CA 1
ATOM 1674 C C . ALA B 1 91 ? -15.247 -15.923 8.257 1.00 33.92 85 ALA B C 1
ATOM 1675 O O . ALA B 1 91 ? -15.327 -16.234 7.072 1.00 31.20 85 ALA B O 1
ATOM 1677 N N . GLU B 1 92 ? -14.946 -16.800 9.208 1.00 27.51 86 GLU B N 1
ATOM 1678 C CA . GLU B 1 92 ? -14.683 -18.195 8.892 1.00 33.86 86 GLU B CA 1
ATOM 1679 C C . GLU B 1 92 ? -15.945 -18.921 8.408 1.00 33.73 86 GLU B C 1
ATOM 1680 O O . GLU B 1 92 ? -15.910 -19.637 7.406 1.00 33.83 86 GLU B O 1
ATOM 1686 N N . LEU B 1 93 ? -17.055 -18.712 9.105 1.00 34.39 87 LEU B N 1
ATOM 1687 C CA . LEU B 1 93 ? -18.330 -19.283 8.687 1.00 35.96 87 LEU B CA 1
ATOM 1688 C C . LEU B 1 93 ? -18.703 -18.837 7.271 1.00 36.37 87 LEU B C 1
ATOM 1689 O O . LEU B 1 93 ? -19.091 -19.656 6.437 1.00 42.31 87 LEU B O 1
ATOM 1694 N N . ALA B 1 94 ? -18.558 -17.544 7.001 1.00 34.16 88 ALA B N 1
ATOM 1695 C CA . ALA B 1 94 ? -18.872 -16.989 5.685 1.00 36.98 88 ALA B CA 1
ATOM 1696 C C . ALA B 1 94 ? -18.020 -17.618 4.597 1.00 41.97 88 ALA B C 1
ATOM 1697 O O . ALA B 1 94 ? -18.511 -17.939 3.514 1.00 43.20 88 ALA B O 1
ATOM 1699 N N . ARG B 1 95 ? -16.739 -17.800 4.898 1.00 38.99 89 ARG B N 1
ATOM 1700 C CA . ARG B 1 95 ? -15.813 -18.440 3.984 1.00 40.97 89 ARG B CA 1
ATOM 1701 C C . ARG B 1 95 ? -16.293 -19.845 3.648 1.00 41.49 89 ARG B C 1
ATOM 1702 O O . ARG B 1 95 ? -16.286 -20.263 2.491 1.00 45.14 89 ARG B O 1
ATOM 1707 N N . GLN B 1 96 ? -16.741 -20.562 4.670 1.00 42.06 90 GLN B N 1
ATOM 1708 C CA . GLN B 1 96 ? -17.138 -21.953 4.514 1.00 43.12 90 GLN B CA 1
ATOM 1709 C C . GLN B 1 96 ? -18.583 -22.118 4.074 1.00 40.60 90 GLN B C 1
ATOM 1710 O O . GLN B 1 96 ? -19.015 -23.225 3.789 1.00 48.01 90 GLN B O 1
ATOM 1716 N N . GLY B 1 97 ? -19.326 -21.017 4.021 1.00 41.51 91 GLY B N 1
ATOM 1717 C CA . GLY B 1 97 ? -20.727 -21.064 3.639 1.00 46.31 91 GLY B CA 1
ATOM 1718 C C . GLY B 1 97 ? -21.605 -21.741 4.675 1.00 44.10 91 GLY B C 1
ATOM 1719 O O . GLY B 1 97 ? -22.570 -22.423 4.333 1.00 47.82 91 GLY B O 1
ATOM 1720 N N . ARG B 1 98 ? -21.275 -21.551 5.947 1.00 36.60 92 ARG B N 1
ATOM 1721 C CA . ARG B 1 98 ? -22.004 -22.200 7.026 1.00 39.42 92 ARG B CA 1
ATOM 1722 C C . ARG B 1 98 ? -22.906 -21.195 7.729 1.00 35.37 92 ARG B C 1
ATOM 1723 O O . ARG B 1 98 ? -22.438 -20.165 8.236 1.00 36.31 92 ARG B O 1
ATOM 1731 N N . PRO B 1 99 ? -24.204 -21.509 7.801 1.00 34.68 93 PRO B N 1
ATOM 1732 C CA . PRO B 1 99 ? -25.135 -20.568 8.426 1.00 29.93 93 PRO B CA 1
ATOM 1733 C C . PRO B 1 99 ? -25.223 -20.725 9.939 1.00 35.17 93 PRO B C 1
ATOM 1734 O O . PRO B 1 99 ? -25.405 -21.824 10.466 1.00 40.28 93 PRO B O 1
ATOM 1738 N N . VAL B 1 100 ? -25.078 -19.602 10.631 1.00 36.58 94 VAL B N 1
ATOM 1739 C CA . VAL B 1 100 ? -25.290 -19.548 12.069 1.00 32.47 94 VAL B CA 1
ATOM 1740 C C . VAL B 1 100 ? -25.995 -18.233 12.353 1.00 28.53 94 VAL B C 1
ATOM 1741 O O . VAL B 1 100 ? -25.608 -17.195 11.804 1.00 33.79 94 VAL B O 1
ATOM 1745 N N . GLY B 1 101 ? -27.028 -18.268 13.195 1.00 28.02 95 GLY B N 1
ATOM 1746 C CA . GLY B 1 101 ? -27.808 -17.060 13.461 1.00 30.79 95 GLY B CA 1
ATOM 1747 C C . GLY B 1 101 ? -26.973 -15.991 14.131 1.00 27.22 95 GLY B C 1
ATOM 1748 O O . GLY B 1 101 ? -25.994 -16.307 14.795 1.00 30.85 95 GLY B O 1
ATOM 1749 N N . PRO B 1 102 ? -27.373 -14.711 13.989 1.00 27.50 96 PRO B N 1
ATOM 1750 C CA . PRO B 1 102 ? -26.520 -13.617 14.462 1.00 21.00 96 PRO B CA 1
ATOM 1751 C C . PRO B 1 102 ? -26.241 -13.694 15.958 1.00 22.87 96 PRO B C 1
ATOM 1752 O O . PRO B 1 102 ? -25.084 -13.537 16.363 1.00 27.11 96 PRO B O 1
ATOM 1756 N N . PHE B 1 103 ? -27.270 -13.946 16.767 1.00 21.62 97 PHE B N 1
ATOM 1757 C CA . PHE B 1 103 ? -27.057 -13.940 18.208 1.00 23.57 97 PHE B CA 1
ATOM 1758 C C . PHE B 1 103 ? -26.280 -15.181 18.617 1.00 26.75 97 PHE B C 1
ATOM 1759 O O . PHE B 1 103 ? -25.468 -15.145 19.545 1.00 27.04 97 PHE B O 1
ATOM 1767 N N . ASN B 1 104 ? -26.496 -16.277 17.902 1.00 22.70 98 ASN B N 1
ATOM 1768 C CA . ASN B 1 104 ? -25.736 -17.484 18.192 1.00 22.37 98 ASN B CA 1
ATOM 1769 C C . ASN B 1 104 ? -24.247 -17.333 17.826 1.00 23.25 98 ASN B C 1
ATOM 1770 O O . ASN B 1 104 ? -23.377 -17.911 18.489 1.00 27.23 98 ASN B O 1
ATOM 1775 N N . GLN B 1 105 ? -23.962 -16.574 16.769 1.00 25.48 99 GLN B N 1
ATOM 1776 C CA . GLN B 1 105 ? -22.577 -16.235 16.425 1.00 25.37 99 GLN B CA 1
ATOM 1777 C C . GLN B 1 105 ? -21.894 -15.540 17.607 1.00 28.88 99 GLN B C 1
ATOM 1778 O O . GLN B 1 105 ? -20.739 -15.832 17.955 1.00 24.69 99 GLN B O 1
ATOM 1784 N N . MET B 1 106 ? -22.617 -14.613 18.223 1.00 25.90 100 MET B N 1
ATOM 1785 C CA . MET B 1 106 ? -22.073 -13.826 19.320 1.00 23.23 100 MET B CA 1
ATOM 1786 C C . MET B 1 106 ? -21.900 -14.670 20.575 1.00 27.87 100 MET B C 1
ATOM 1787 O O . MET B 1 106 ? -20.909 -14.532 21.278 1.00 24.76 100 MET B O 1
ATOM 1792 N N . ILE B 1 107 ? -22.858 -15.549 20.862 1.00 20.75 101 ILE B N 1
ATOM 1793 C CA . ILE B 1 107 ? -22.727 -16.431 22.007 1.00 22.42 101 ILE B CA 1
ATOM 1794 C C . ILE B 1 107 ? -21.548 -17.384 21.827 1.00 25.85 101 ILE B C 1
ATOM 1795 O O . ILE B 1 107 ? -20.819 -17.656 22.776 1.00 31.22 101 ILE B O 1
ATOM 1800 N N . ALA B 1 108 ? -21.362 -17.883 20.605 1.00 28.40 102 ALA B N 1
ATOM 1801 C CA . ALA B 1 108 ? -20.243 -18.787 20.300 1.00 31.98 102 ALA B CA 1
ATOM 1802 C C . ALA B 1 108 ? -18.895 -18.076 20.484 1.00 31.67 102 ALA B C 1
ATOM 1803 O O . ALA B 1 108 ? -17.960 -18.640 21.054 1.00 29.87 102 ALA B O 1
ATOM 1805 N N . GLY B 1 109 ? -18.800 -16.844 19.993 1.00 30.04 103 GLY B N 1
ATOM 1806 C CA . GLY B 1 109 ? -17.583 -16.066 20.146 1.00 27.75 103 GLY B CA 1
ATOM 1807 C C . GLY B 1 109 ? -17.278 -15.751 21.602 1.00 30.18 103 GLY B C 1
ATOM 1808 O O . GLY B 1 109 ? -16.124 -15.806 22.042 1.00 27.14 103 GLY B O 1
ATOM 1809 N N . HIS B 1 110 ? -18.319 -15.438 22.366 1.00 26.40 104 HIS B N 1
ATOM 1810 C CA .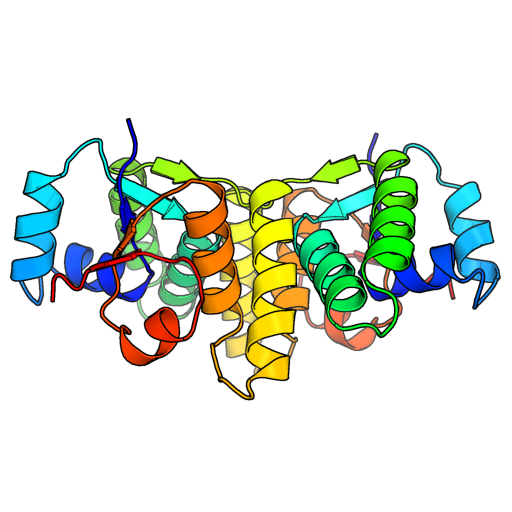 HIS B 1 110 ? -18.152 -15.146 23.788 1.00 23.95 104 HIS B CA 1
ATOM 1811 C C . HIS B 1 110 ? -17.622 -16.391 24.496 1.00 32.71 104 HIS B C 1
ATOM 1812 O O . HIS B 1 110 ? -16.636 -16.322 25.230 1.00 30.52 104 HIS B O 1
ATOM 1819 N N . ALA B 1 111 ? -18.266 -17.532 24.252 1.00 29.33 105 ALA B N 1
ATOM 1820 C CA . ALA B 1 111 ? -17.846 -18.787 24.852 1.00 33.04 105 ALA B CA 1
ATOM 1821 C C . ALA B 1 111 ? -16.416 -19.102 24.467 1.00 36.38 105 ALA B C 1
ATOM 1822 O O . ALA B 1 111 ? -15.621 -19.474 25.322 1.00 34.80 105 ALA B O 1
ATOM 1824 N N . ARG B 1 112 ? -16.089 -18.959 23.185 1.00 31.03 106 ARG B N 1
ATOM 1825 C CA . ARG B 1 112 ? -14.738 -19.322 22.742 1.00 32.09 106 ARG B CA 1
ATOM 1826 C C . ARG B 1 112 ? -13.673 -18.423 23.370 1.00 32.06 106 ARG B C 1
ATOM 1827 O O . ARG B 1 112 ? -12.570 -18.885 23.691 1.00 33.09 106 ARG B O 1
ATOM 1835 N N . SER B 1 113 ? -14.007 -17.145 23.537 1.00 30.65 107 SER B N 1
ATOM 1836 C CA . SER B 1 113 ? -13.092 -16.173 24.124 1.00 34.15 107 SER B CA 1
ATOM 1837 C C . SER B 1 113 ? -12.769 -16.487 25.581 1.00 34.53 107 SER B C 1
ATOM 1838 O O . SER B 1 113 ? -11.739 -16.060 26.089 1.00 35.14 107 SER B O 1
ATOM 1841 N N . ARG B 1 114 ? -13.641 -17.251 26.238 1.00 32.46 108 ARG B N 1
ATOM 1842 C CA . ARG B 1 114 ? -13.475 -17.577 27.653 1.00 37.08 108 ARG B CA 1
ATOM 1843 C C . ARG B 1 114 ? -13.110 -19.048 27.881 1.00 43.04 108 ARG B C 1
ATOM 1844 O O . ARG B 1 114 ? -12.984 -19.489 29.028 1.00 43.82 108 ARG B O 1
ATOM 1852 N N . GLY B 1 115 ? -12.934 -19.800 26.798 1.00 40.61 109 GLY B N 1
ATOM 1853 C CA . GLY B 1 115 ? -12.624 -21.217 26.903 1.00 41.60 109 GLY B CA 1
ATOM 1854 C C . GLY B 1 115 ? -13.723 -22.025 27.575 1.00 42.75 109 GLY B C 1
ATOM 1855 O O . GLY B 1 115 ? -13.459 -23.005 28.276 1.00 42.11 109 GLY B O 1
ATOM 1856 N N . LEU B 1 116 ? -14.965 -21.612 27.352 1.00 36.14 110 LEU B N 1
ATOM 1857 C CA . LEU B 1 116 ? -16.122 -22.267 27.949 1.00 39.91 110 LEU B CA 1
ATOM 1858 C C . LEU B 1 116 ? -16.789 -23.233 26.978 1.00 39.29 110 LEU B C 1
ATOM 1859 O O . LEU B 1 116 ? -16.732 -23.058 25.759 1.00 37.56 110 LEU B O 1
ATOM 1864 N N . ILE B 1 117 ? -17.408 -24.262 27.539 1.00 39.88 111 ILE B N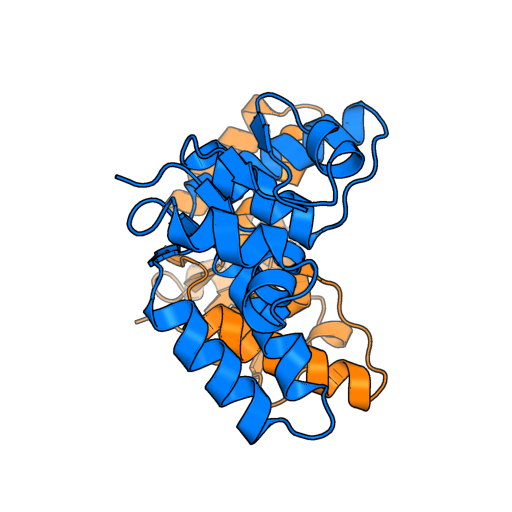 1
ATOM 1865 C CA . ILE B 1 117 ? -18.252 -25.183 26.796 1.00 40.58 111 ILE B CA 1
ATOM 1866 C C . ILE B 1 117 ? -19.620 -24.567 26.529 1.00 41.08 111 ILE B C 1
ATOM 1867 O O . ILE B 1 117 ? -20.290 -24.149 27.467 1.00 44.11 111 ILE B O 1
ATOM 1872 N N . ILE B 1 118 ? -20.050 -24.529 25.269 1.00 42.12 112 ILE B N 1
ATOM 1873 C CA . ILE B 1 118 ? -21.413 -24.081 24.974 1.00 42.04 112 ILE B CA 1
ATOM 1874 C C . ILE B 1 118 ? -22.396 -25.225 25.167 1.00 43.22 112 ILE B C 1
ATOM 1875 O O . ILE B 1 118 ? -22.281 -26.280 24.533 1.00 43.33 112 ILE B O 1
ATOM 1880 N N . VAL B 1 119 ? -23.360 -25.010 26.056 1.00 42.21 113 VAL B N 1
ATOM 1881 C CA . VAL B 1 119 ? -24.434 -25.961 26.268 1.00 42.77 113 VAL B CA 1
ATOM 1882 C C . VAL B 1 119 ? -25.622 -25.493 25.454 1.00 43.03 113 VAL B C 1
ATOM 1883 O O . VAL B 1 119 ? -26.108 -24.365 25.625 1.00 36.67 113 VAL B O 1
ATOM 1887 N N . THR B 1 120 ? -26.072 -26.352 24.550 1.00 39.43 114 THR B N 1
ATOM 1888 C CA . THR B 1 120 ? -27.088 -25.977 23.582 1.00 44.36 114 THR B CA 1
ATOM 1889 C C . THR B 1 120 ? -27.837 -27.202 23.085 1.00 49.22 114 THR B C 1
ATOM 1890 O O . THR B 1 120 ? -27.292 -28.308 23.075 1.00 51.48 114 THR B O 1
ATOM 1894 N N . ASN B 1 121 ? -29.082 -26.999 22.666 1.00 50.87 115 ASN B N 1
ATOM 1895 C CA . ASN B 1 121 ? -29.826 -28.055 21.997 1.00 62.01 115 ASN B CA 1
ATOM 1896 C C . ASN B 1 121 ? -29.732 -27.857 20.490 1.00 59.25 115 ASN B C 1
ATOM 1897 O O . ASN B 1 121 ? -30.261 -28.646 19.714 1.00 63.04 115 ASN B O 1
ATOM 1902 N N . ASN B 1 122 ? -29.059 -26.785 20.086 1.00 52.31 116 ASN B N 1
ATOM 1903 C CA . ASN B 1 122 ? -28.858 -26.491 18.675 1.00 48.82 116 ASN B CA 1
ATOM 1904 C C . ASN B 1 122 ? -27.453 -26.861 18.224 1.00 43.34 116 ASN B C 1
ATOM 1905 O O . ASN B 1 122 ? -26.685 -26.026 17.739 1.00 39.57 116 ASN B O 1
ATOM 1910 N N . THR B 1 123 ? -27.122 -28.130 18.404 1.00 45.30 117 THR B N 1
ATOM 1911 C CA . THR B 1 123 ? -25.790 -28.632 18.122 1.00 48.62 117 THR B CA 1
ATOM 1912 C C . THR B 1 123 ? -25.442 -28.404 16.652 1.00 50.00 117 THR B C 1
ATOM 1913 O O . THR B 1 123 ? -24.293 -28.110 16.317 1.00 48.91 117 THR B O 1
ATOM 1917 N N . ARG B 1 124 ? -26.438 -28.560 15.782 1.00 51.27 118 ARG B N 1
ATOM 1918 C CA . ARG B 1 124 ? -26.252 -28.384 14.343 1.00 51.69 118 ARG B CA 1
ATOM 1919 C C . ARG B 1 124 ? -25.651 -27.032 13.991 1.00 47.73 118 ARG B C 1
ATOM 1920 O O . ARG B 1 124 ? -24.769 -26.936 13.137 1.00 46.48 118 ARG B O 1
ATOM 1928 N N . GLU B 1 125 ? -26.152 -25.976 14.622 1.00 40.31 119 GLU B N 1
ATOM 1929 C CA . GLU B 1 125 ? -25.623 -24.651 14.349 1.00 39.39 119 GLU B CA 1
ATOM 1930 C C . GLU B 1 125 ? -24.248 -24.458 14.970 1.00 36.56 119 GLU B C 1
ATOM 1931 O O . GLU B 1 125 ? -23.315 -24.040 14.297 1.00 40.22 119 GLU B O 1
ATOM 1937 N N . PHE B 1 126 ? -24.123 -24.773 16.254 1.00 35.57 120 PHE B N 1
ATOM 1938 C CA . PHE B 1 126 ? -22.890 -24.468 16.973 1.00 39.85 120 PHE B CA 1
ATOM 1939 C C . PHE B 1 126 ? -21.703 -25.347 16.573 1.00 42.33 120 PHE B C 1
ATOM 1940 O O . PHE B 1 126 ? -20.554 -24.932 16.723 1.00 39.15 120 PHE B O 1
ATOM 1948 N N . GLU B 1 127 ? -21.964 -26.548 16.060 1.00 37.93 121 GLU B N 1
ATOM 1949 C CA . GLU B 1 127 ? -20.871 -27.416 15.624 1.00 42.47 121 GLU B CA 1
ATOM 1950 C C . GLU B 1 127 ? -20.199 -26.863 14.373 1.00 40.02 121 GLU B C 1
ATOM 1951 O O . GLU B 1 127 ? -19.105 -27.292 13.994 1.00 42.84 121 GLU B O 1
ATOM 1957 N N . ARG B 1 128 ? -20.845 -25.887 13.743 1.00 39.73 122 ARG B N 1
ATOM 1958 C CA . ARG B 1 128 ? -20.285 -25.237 12.563 1.00 40.36 122 ARG B CA 1
ATOM 1959 C C . ARG B 1 128 ? -19.129 -24.308 12.927 1.00 38.47 122 ARG B C 1
ATOM 1960 O O . ARG B 1 128 ? -18.310 -23.954 12.077 1.00 41.26 122 ARG B O 1
ATOM 1968 N N . VAL B 1 129 ? -19.083 -23.905 14.192 1.00 35.99 123 VAL B N 1
ATOM 1969 C CA . VAL B 1 129 ? -18.041 -23.012 14.686 1.00 33.24 123 VAL B CA 1
ATOM 1970 C C . VAL B 1 129 ? -16.786 -23.795 15.023 1.00 38.85 123 VAL B C 1
ATOM 1971 O O . VAL B 1 129 ? -16.864 -24.850 15.656 1.00 37.22 123 VAL B O 1
ATOM 1975 N N . GLY B 1 130 ? -15.635 -23.274 14.601 1.00 40.64 124 GLY B N 1
ATOM 1976 C CA . GLY B 1 130 ? -14.362 -23.913 14.869 1.00 40.23 124 GLY B CA 1
ATOM 1977 C C . GLY B 1 130 ? -13.821 -23.619 16.256 1.00 37.74 124 GLY B C 1
ATOM 1978 O O . GLY B 1 130 ? -14.002 -22.515 16.785 1.00 41.98 124 GLY B O 1
ATOM 1979 N N . GLY B 1 131 ? -13.149 -24.611 16.839 1.00 40.37 125 GLY B N 1
ATOM 1980 C CA . GLY B 1 131 ? -12.477 -24.441 18.113 1.00 45.72 125 GLY B CA 1
ATOM 1981 C C . GLY B 1 131 ? -13.444 -24.243 19.261 1.00 47.22 125 GLY B C 1
ATOM 1982 O O . GLY B 1 131 ? -13.138 -23.548 20.233 1.00 47.33 125 GLY B O 1
ATOM 1983 N N . LEU B 1 132 ? -14.620 -24.846 19.141 1.00 37.88 126 LEU B N 1
ATOM 1984 C CA . LEU B 1 132 ? -15.674 -24.671 20.134 1.00 39.30 126 LEU B CA 1
ATOM 1985 C C . LEU B 1 132 ? -16.186 -26.017 20.639 1.00 43.54 126 LEU B C 1
ATOM 1986 O O . LEU B 1 132 ? -16.632 -26.852 19.852 1.00 51.82 126 LEU B O 1
ATOM 1991 N N . ARG B 1 133 ? -16.148 -26.209 21.957 1.00 46.04 127 ARG B N 1
ATOM 1992 C CA . ARG B 1 133 ? -16.690 -27.418 22.574 1.00 51.19 127 ARG B CA 1
ATOM 1993 C C . ARG B 1 133 ? -18.150 -27.201 22.920 1.00 48.83 127 ARG B C 1
ATOM 1994 O O . ARG B 1 133 ? -18.521 -26.132 23.416 1.00 46.32 127 ARG B O 1
ATOM 2002 N N . THR B 1 134 ? -18.982 -28.200 22.638 1.00 47.44 128 THR B N 1
ATOM 2003 C CA . THR B 1 134 ? -20.400 -28.119 22.974 1.00 48.31 128 THR B CA 1
ATOM 2004 C C . THR B 1 134 ? -20.923 -29.368 23.682 1.00 55.01 128 THR B C 1
ATOM 2005 O O . THR B 1 134 ? -20.378 -30.463 23.521 1.00 58.59 128 THR B O 1
ATOM 2009 N N . GLU B 1 135 ? -21.979 -29.183 24.469 1.00 51.18 129 GLU B N 1
ATOM 2010 C CA . GLU B 1 135 ? -22.732 -30.280 25.066 1.00 52.78 129 GLU B CA 1
ATOM 2011 C C . GLU B 1 135 ? -24.223 -30.026 24.890 1.00 53.93 129 GLU B C 1
ATOM 2012 O O . GLU B 1 135 ? -24.661 -28.876 24.849 1.00 54.55 129 GLU B O 1
ATOM 2018 N N . ASP B 1 136 ? -25.002 -31.101 24.825 1.00 52.80 130 ASP B N 1
ATOM 2019 C CA . ASP B 1 136 ? -26.453 -30.998 24.809 1.00 53.79 130 ASP B CA 1
ATOM 2020 C C . ASP B 1 136 ? -26.993 -31.711 26.032 1.00 57.89 130 ASP B C 1
ATOM 2021 O O . ASP B 1 136 ? -26.703 -32.886 26.258 1.00 67.05 130 ASP B O 1
ATOM 2026 N N . TRP B 1 137 ? -27.782 -30.996 26.825 1.00 54.15 131 TRP B N 1
ATOM 2027 C CA . TRP B 1 137 ? -28.310 -31.578 28.048 1.00 51.77 131 TRP B CA 1
ATOM 2028 C C . TRP B 1 137 ? -29.774 -31.969 27.933 1.00 50.77 131 TRP B C 1
ATOM 2029 O O . TRP B 1 137 ? -30.349 -32.482 28.887 1.00 54.59 131 TRP B O 1
ATOM 2040 N N . SER B 1 138 ? -30.370 -31.742 26.767 1.00 56.64 132 SER B N 1
ATOM 2041 C CA . SER B 1 138 ? -31.801 -31.976 26.579 1.00 62.16 132 SER 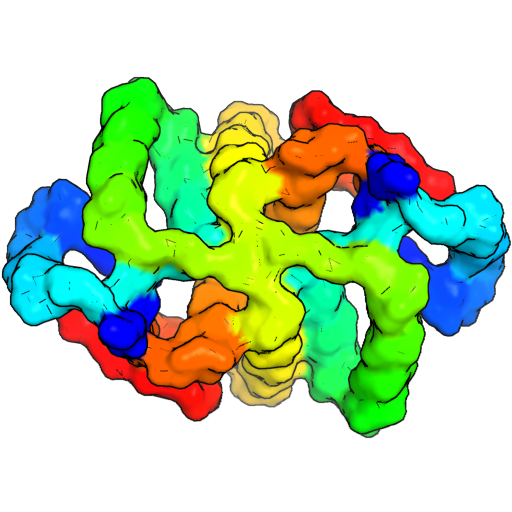B CA 1
ATOM 2042 C C . SER B 1 138 ? -32.117 -33.461 26.472 1.00 67.13 132 SER B C 1
ATOM 2043 O O . SER B 1 138 ? -31.444 -34.190 25.744 1.00 68.48 132 SER B O 1
#

CATH classification: 3.40.50.1010

Nearest PDB structures (foldseek):
  5ecy-assembly1_E  TM=1.003E+00  e=2.069E-25  Shigella flexneri
  5ecw-assembly1_A  TM=9.878E-01  e=1.054E-24  Shigella flexneri
  5ed0-assembly2_B  TM=9.887E-01  e=1.534E-24  Shigella flexneri
  6sd6-assembly1_C  TM=9.715E-01  e=1.905E-22  Shigella sonnei
  9h6a-assembly1_A  TM=9.715E-01  e=3.143E-22  Escherichia coli KLY

Solvent-accessible surface area: 11912 Å² total; per-residue (Å²): 127,45,100,7,0,0,5,17,54,0,0,55,41,1,48,143,84,152,51,45,43,0,94,108,93,14,78,135,20,121,66,90,6,0,0,0,0,0,0,10,0,41,6,5,40,30,5,54,122,34,173,103,55,136,99,43,33,57,64,14,98,28,6,20,90,161,21,75,45,20,63,0,41,43,51,0,0,57,60,0,0,66,3,38,10,55,5,58,173,70,65,107,95,13,28,50,20,33,21,0,0,0,0,1,0,54,26,118,52,9,9,0,0,0,55,51,46,182,31,0,104,69,7,43,74,25,143,31,58,59,4,69,134,44,97,6,0,0,4,18,60,0,0,57,47,2,46,144,69,55,54,61,57,0,78,57,90,21,95,137,17,80,65,84,8,0,0,0,0,0,0,10,0,39,7,15,47,29,6,56,105,35,133,104,45,136,97,41,27,54,64,14,117,20,5,35,89,164,21,74,39,21,60,0,40,43,52,0,0,38,50,0,0,56,4,36,7,89,4,61,133,88,63,98,91,14,27,49,20,29,23,0,0,0,0,1,0,62,27,113,51,9,10,0,0,0,53,39,37,188,34,0,116,52,8,46,75,26,145,38,53,64,9,65

Sequence (264 aa):
HLKFMLDTNICIFTIKNKPASVRERFNLNQGKMCISSVTLMELIYGAEKSQMMPERNLAVIEGFVSRIDVLDYDAAAATHTGQIRAELARQGRPVGPFNQMIAGHARSRGLIIVTNNTREFERVGGLRTEDWSHLKFMLDTNICIFTIKNKPASVRERFNLNQGKMCISSVTLMELIYGAEKSQMPERNLAVIEGFVSRIDVLDYDAAAATHTGQIRAELARQGRPVGPFNQMIAGHARSRGLIIVTNNTREFERVGGLRTEDWS

B-factor: mean 35.62, std 16.01, range [12.73, 101.02]

Organism: Shigella flexneri (NCBI:txid623)